Protein AF-T0ZIU3-F1 (afdb_monomer)

Foldseek 3Di:
DVVVVVVVVVVVVLLVVLVVLLVVVCVVVVHDLPPDALVSLLVSLVVCVVVVAAPVSSVSNLVSSQVVCVVVVHDRSCPDPCNVVSVVVSVVSNVVVVRHDDDDDDDDDPVNLVVLLVVADLPLVSLVVNLLSLVCNQFVADPVQSVVFDPVQWDADDDQQKIKGFRCDDPVCNPVPDTDITIHDNVSVVSVVSSCVVVVDDD

Structure (mmCIF, N/CA/C/O backbone):
data_AF-T0ZIU3-F1
#
_entry.id   AF-T0ZIU3-F1
#
loop_
_atom_site.group_PDB
_atom_site.id
_atom_site.type_symbol
_atom_site.label_atom_id
_atom_site.label_alt_id
_atom_site.label_comp_id
_atom_site.label_asym_id
_atom_site.label_entity_id
_atom_site.label_seq_id
_atom_site.pdbx_PDB_ins_code
_atom_site.Cartn_x
_atom_site.Cartn_y
_atom_site.Cartn_z
_atom_site.occupancy
_atom_site.B_iso_or_equiv
_atom_site.auth_seq_id
_atom_site.auth_comp_id
_atom_site.auth_asym_id
_atom_site.auth_atom_id
_atom_site.pdbx_PDB_model_num
ATOM 1 N N . ALA A 1 1 ? -9.969 9.092 -17.533 1.00 38.88 1 ALA A N 1
ATOM 2 C CA . ALA A 1 1 ? -11.173 8.464 -16.933 1.00 38.88 1 ALA A CA 1
ATOM 3 C C . ALA A 1 1 ? -10.914 7.082 -16.296 1.00 38.88 1 ALA A C 1
ATOM 5 O O . ALA A 1 1 ? -11.200 6.920 -15.117 1.00 38.88 1 ALA A O 1
ATOM 6 N N . ARG A 1 2 ? -10.332 6.095 -17.006 1.00 29.78 2 ARG A N 1
ATOM 7 C CA . ARG A 1 2 ? -10.207 4.693 -16.527 1.00 29.78 2 ARG A CA 1
ATOM 8 C C . ARG A 1 2 ? -9.258 4.444 -15.332 1.00 29.78 2 ARG A C 1
ATOM 10 O O . ARG A 1 2 ? -9.481 3.504 -14.582 1.00 29.78 2 ARG A O 1
ATOM 17 N N . LEU A 1 3 ? -8.235 5.277 -15.104 1.00 39.22 3 LEU A N 1
ATOM 18 C CA . LEU A 1 3 ? -7.251 5.072 -14.018 1.00 39.22 3 LEU A CA 1
ATOM 19 C C . LEU A 1 3 ? -7.619 5.756 -12.689 1.00 39.22 3 LEU A C 1
ATOM 21 O O . LEU A 1 3 ? -7.415 5.150 -11.642 1.00 39.22 3 LEU A O 1
ATOM 25 N N . ARG A 1 4 ? -8.287 6.925 -12.706 1.00 31.81 4 ARG A N 1
ATOM 26 C CA . ARG A 1 4 ? -8.954 7.464 -11.498 1.00 31.81 4 ARG A CA 1
ATOM 27 C C . ARG A 1 4 ? -9.952 6.443 -10.944 1.00 31.81 4 ARG A C 1
ATOM 29 O O . ARG A 1 4 ? -9.957 6.197 -9.746 1.00 31.81 4 ARG A O 1
ATOM 36 N N . ALA A 1 5 ? -10.699 5.763 -11.817 1.00 35.22 5 ALA A N 1
ATOM 37 C CA . ALA A 1 5 ? -11.581 4.661 -11.433 1.00 35.22 5 ALA A CA 1
ATOM 38 C C . ALA A 1 5 ? -10.835 3.459 -10.817 1.00 35.22 5 ALA A C 1
ATOM 40 O O . ALA A 1 5 ? -11.403 2.766 -9.979 1.00 35.22 5 ALA A O 1
ATOM 41 N N . ARG A 1 6 ? -9.562 3.230 -11.174 1.00 36.91 6 ARG A N 1
ATOM 42 C CA . ARG A 1 6 ? -8.736 2.118 -10.675 1.00 36.91 6 ARG A CA 1
ATOM 43 C C . ARG A 1 6 ? -8.135 2.421 -9.298 1.00 36.91 6 ARG A C 1
ATOM 45 O O . ARG A 1 6 ? -8.246 1.583 -8.414 1.00 36.91 6 ARG A O 1
ATOM 52 N N . THR A 1 7 ? -7.619 3.633 -9.066 1.00 40.38 7 THR A N 1
ATOM 53 C CA . THR A 1 7 ? -7.183 4.095 -7.729 1.00 40.38 7 THR A CA 1
ATOM 54 C C . THR A 1 7 ? -8.372 4.197 -6.771 1.00 40.38 7 THR A C 1
ATOM 56 O O . THR A 1 7 ? -8.325 3.645 -5.673 1.00 40.38 7 THR A O 1
ATOM 59 N N . ILE A 1 8 ? -9.492 4.785 -7.218 1.00 45.69 8 ILE A N 1
ATOM 60 C CA . ILE A 1 8 ? -10.774 4.752 -6.492 1.00 45.69 8 ILE A CA 1
ATOM 61 C C . ILE A 1 8 ? -11.214 3.297 -6.260 1.00 45.69 8 ILE A C 1
ATOM 63 O O . ILE A 1 8 ? -11.706 2.971 -5.185 1.00 45.69 8 ILE A O 1
ATOM 67 N N . GLY A 1 9 ? -10.991 2.402 -7.224 1.00 49.22 9 GLY A N 1
ATOM 68 C CA . GLY A 1 9 ? -11.281 0.972 -7.131 1.00 49.22 9 GLY A CA 1
ATOM 69 C C . GLY A 1 9 ? -10.473 0.246 -6.054 1.00 49.22 9 GLY A C 1
ATOM 70 O O . GLY A 1 9 ? -11.064 -0.501 -5.279 1.00 49.22 9 GLY A O 1
ATOM 71 N N . PHE A 1 10 ? -9.165 0.501 -5.940 1.00 55.41 10 PHE A N 1
ATOM 72 C CA . PHE A 1 10 ? -8.313 -0.054 -4.878 1.00 55.41 10 PHE A CA 1
ATOM 73 C C . PHE A 1 10 ? -8.677 0.501 -3.501 1.00 55.41 10 PHE A C 1
ATOM 75 O O . PHE A 1 10 ? -8.779 -0.269 -2.546 1.00 55.41 10 PHE A O 1
ATOM 82 N N . HIS A 1 11 ? -8.945 1.807 -3.397 1.00 65.06 11 HIS A N 1
ATOM 83 C CA . HIS A 1 11 ? -9.461 2.403 -2.164 1.00 65.06 11 HIS A CA 1
ATOM 84 C C . HIS A 1 11 ? -10.805 1.776 -1.769 1.00 65.06 11 HIS A C 1
ATOM 86 O O . HIS A 1 11 ? -10.963 1.356 -0.629 1.00 65.06 11 HIS A O 1
ATOM 92 N N . ARG A 1 12 ? -11.734 1.601 -2.716 1.00 71.44 12 ARG A N 1
ATOM 93 C CA . ARG A 1 12 ? -13.037 0.952 -2.485 1.00 71.44 12 ARG A CA 1
ATOM 94 C C . ARG A 1 12 ? -12.927 -0.536 -2.162 1.00 71.44 12 ARG A C 1
ATOM 96 O O . ARG A 1 12 ? -13.697 -1.029 -1.351 1.00 71.44 12 ARG A O 1
ATOM 103 N N . ALA A 1 13 ? -12.030 -1.280 -2.804 1.00 76.25 13 ALA A N 1
ATOM 104 C CA . ALA A 1 13 ? -11.818 -2.699 -2.517 1.00 76.25 13 ALA A CA 1
ATOM 105 C C . ALA A 1 13 ? -11.219 -2.891 -1.120 1.00 76.25 13 ALA A C 1
ATOM 107 O O . ALA A 1 13 ? -11.688 -3.738 -0.365 1.00 76.25 13 ALA A O 1
ATOM 108 N N . ARG A 1 14 ? -10.244 -2.053 -0.751 1.00 82.00 14 ARG A N 1
ATOM 109 C CA . ARG A 1 14 ? -9.639 -2.049 0.582 1.00 82.00 14 ARG A CA 1
ATOM 110 C C . ARG A 1 14 ? -10.661 -1.683 1.658 1.00 82.00 14 ARG A C 1
ATOM 112 O O . ARG A 1 14 ? -10.837 -2.468 2.579 1.00 82.00 14 ARG A O 1
ATOM 119 N N . LEU A 1 15 ? -11.404 -0.588 1.469 1.00 88.62 15 LEU A N 1
ATOM 120 C CA . LEU A 1 15 ? -12.502 -0.181 2.355 1.00 88.62 15 LEU A CA 1
ATOM 121 C C . LEU A 1 15 ? -13.557 -1.282 2.513 1.00 88.62 15 LEU A C 1
ATOM 123 O O . LEU A 1 15 ? -13.975 -1.562 3.627 1.00 88.62 15 LEU A O 1
ATOM 127 N N . ARG A 1 16 ? -13.957 -1.948 1.420 1.00 90.38 16 ARG A N 1
ATOM 128 C CA . ARG A 1 16 ? -14.879 -3.095 1.485 1.00 90.38 16 ARG A CA 1
ATOM 129 C C . ARG A 1 16 ? -14.307 -4.243 2.308 1.00 90.38 16 ARG A C 1
ATOM 131 O O . ARG A 1 16 ? -15.029 -4.812 3.118 1.00 90.38 16 ARG A O 1
ATOM 138 N N . GLY A 1 17 ? -13.031 -4.573 2.115 1.00 93.75 17 GLY A N 1
ATOM 139 C CA . GLY A 1 17 ? -12.354 -5.602 2.901 1.00 93.75 17 GLY A CA 1
ATOM 140 C C . GLY A 1 17 ? -12.324 -5.258 4.388 1.00 93.75 17 GLY A C 1
ATOM 141 O O . GLY A 1 17 ? -12.688 -6.087 5.213 1.00 93.75 17 GLY A O 1
ATOM 142 N N . ASP A 1 18 ? -11.963 -4.022 4.725 1.00 96.19 18 ASP A N 1
ATOM 143 C CA . ASP A 1 18 ? -11.926 -3.535 6.106 1.00 96.19 18 ASP A CA 1
ATOM 144 C C . ASP A 1 18 ? -13.317 -3.516 6.750 1.00 96.19 18 ASP A C 1
ATOM 146 O O . ASP A 1 18 ? -13.482 -3.987 7.873 1.00 96.19 18 ASP A O 1
ATOM 150 N N . TRP A 1 19 ? -14.331 -3.053 6.016 1.00 96.81 19 TRP A N 1
ATOM 151 C CA . TRP A 1 19 ? -15.720 -3.063 6.470 1.00 96.81 19 TRP A CA 1
ATOM 152 C C . TRP A 1 19 ? -16.236 -4.486 6.694 1.00 96.81 19 TRP A C 1
ATOM 154 O O . TRP A 1 19 ? -16.873 -4.757 7.704 1.00 96.81 19 TRP A O 1
ATOM 164 N N . SER A 1 20 ? -15.887 -5.424 5.810 1.00 96.88 20 SER A N 1
ATOM 165 C CA . SER A 1 20 ? -16.269 -6.834 5.962 1.00 96.88 20 SER A CA 1
ATOM 166 C C . SER A 1 20 ? -15.667 -7.458 7.225 1.00 96.88 20 SER A C 1
ATOM 168 O O . SER A 1 20 ? -16.316 -8.273 7.870 1.00 96.88 20 SER A O 1
ATOM 170 N N . GLN A 1 21 ? -14.443 -7.072 7.607 1.00 97.81 21 GLN A N 1
ATOM 171 C CA . GLN A 1 21 ? -13.834 -7.535 8.862 1.00 97.81 21 GLN A CA 1
ATOM 172 C C . GLN A 1 21 ? -14.582 -7.012 10.091 1.00 97.81 21 GLN A C 1
ATOM 174 O O . GLN A 1 21 ? -14.701 -7.738 11.074 1.0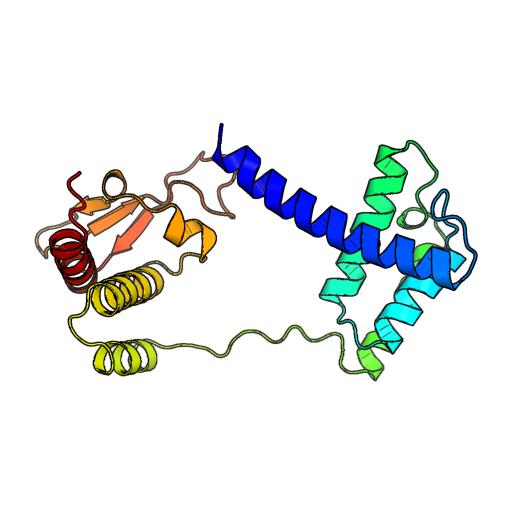0 97.81 21 GLN A O 1
ATOM 179 N N . TYR A 1 22 ? -15.082 -5.778 10.032 1.00 98.00 22 TYR A N 1
ATOM 180 C CA . TYR A 1 22 ? -15.887 -5.204 11.103 1.00 98.00 22 TYR A CA 1
ATOM 181 C C . TYR A 1 22 ? -17.262 -5.871 11.211 1.00 98.00 22 TYR A C 1
ATOM 183 O O . TYR A 1 22 ? -17.637 -6.303 12.295 1.00 98.00 22 TYR A O 1
ATOM 191 N N . ILE A 1 23 ? -17.964 -6.042 10.085 1.00 97.81 23 ILE A N 1
ATOM 192 C CA . ILE A 1 23 ? -19.263 -6.732 10.030 1.00 97.81 23 ILE A CA 1
ATOM 193 C C . ILE A 1 23 ? -19.158 -8.147 10.600 1.00 97.81 23 ILE A C 1
ATOM 195 O O . ILE A 1 23 ? -19.921 -8.497 11.493 1.00 97.81 23 ILE A O 1
ATOM 199 N N . ALA A 1 24 ? -18.167 -8.924 10.159 1.00 97.75 24 ALA A N 1
ATOM 200 C CA . ALA A 1 24 ? -17.968 -10.285 10.649 1.00 97.75 24 ALA A CA 1
ATOM 201 C C . ALA A 1 24 ? -17.682 -10.335 12.161 1.00 97.75 24 ALA A C 1
ATOM 203 O O . ALA A 1 24 ? -18.087 -11.274 12.844 1.00 97.75 24 ALA A O 1
ATOM 204 N N . TRP A 1 25 ? -16.981 -9.332 12.703 1.00 98.25 25 TRP A N 1
ATOM 205 C CA . TRP A 1 25 ? -16.783 -9.227 14.147 1.00 98.25 25 TRP A CA 1
ATOM 206 C C . TRP A 1 25 ? -18.096 -8.895 14.869 1.00 98.25 25 TRP A C 1
ATOM 208 O O . TRP A 1 25 ? -18.418 -9.566 15.843 1.00 98.25 25 TRP A O 1
ATO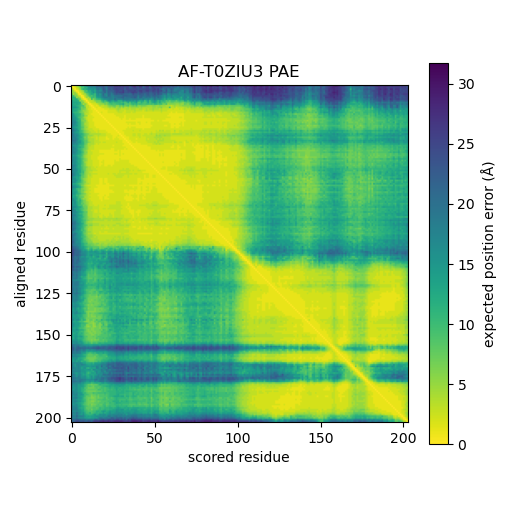M 218 N N . CYS A 1 26 ? -18.879 -7.940 14.355 1.00 97.94 26 CYS A N 1
ATOM 219 C CA . CYS A 1 26 ? -20.188 -7.579 14.900 1.00 97.94 26 CYS A CA 1
ATOM 220 C C . CYS A 1 26 ? -21.167 -8.761 14.916 1.00 97.94 26 CYS A C 1
ATOM 222 O O . CYS A 1 26 ? -21.834 -8.983 15.922 1.00 97.94 26 CYS A O 1
ATOM 224 N N . GLU A 1 27 ? -21.217 -9.550 13.841 1.00 97.19 27 GLU A N 1
ATOM 225 C CA . GLU A 1 27 ? -22.013 -10.782 13.776 1.00 97.19 27 GLU A CA 1
ATOM 226 C C . GLU A 1 27 ? -21.573 -11.785 14.851 1.00 97.19 27 GLU A C 1
ATOM 228 O O . GLU A 1 27 ? -22.408 -12.347 15.556 1.00 97.19 27 GLU A O 1
ATOM 233 N N . GLY A 1 28 ? -20.260 -11.959 15.033 1.00 96.38 28 GLY A N 1
ATOM 234 C CA . GLY A 1 28 ? -19.701 -12.846 16.053 1.00 96.38 28 GLY A CA 1
ATOM 235 C C . GLY A 1 28 ? -19.962 -12.398 17.497 1.00 96.38 28 GLY A C 1
ATOM 236 O O . GLY A 1 28 ? -20.013 -13.243 18.388 1.00 96.38 28 GLY A O 1
ATOM 237 N N . THR A 1 29 ? -20.141 -11.097 17.742 1.00 96.38 29 THR A N 1
ATOM 238 C CA . THR A 1 29 ? -20.431 -10.532 19.073 1.00 96.38 29 THR A CA 1
ATOM 239 C C . THR A 1 29 ? -21.903 -10.168 19.275 1.00 96.38 29 THR A C 1
ATOM 241 O O . THR A 1 29 ? -22.249 -9.592 20.306 1.00 96.38 29 THR A O 1
ATOM 244 N N . GLY A 1 30 ? -22.777 -10.457 18.302 1.0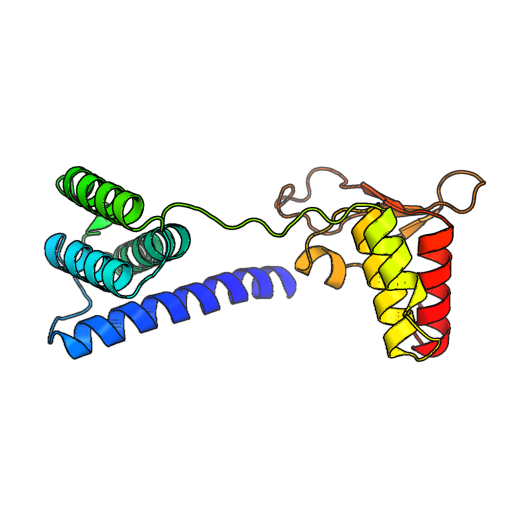0 94.94 30 GLY A N 1
ATOM 245 C CA . GLY A 1 30 ? -24.198 -10.096 18.347 1.00 94.94 30 GLY A CA 1
ATOM 246 C C . GLY A 1 30 ? -24.459 -8.584 18.393 1.00 94.94 30 GLY A C 1
ATOM 247 O O . GLY A 1 30 ? -25.474 -8.147 18.929 1.00 94.94 30 GLY A O 1
ATOM 248 N N . SER A 1 31 ? -23.533 -7.769 17.887 1.00 94.69 31 SER A N 1
ATOM 249 C CA . SER A 1 31 ? -23.617 -6.304 17.908 1.00 94.69 31 SER A CA 1
ATOM 250 C C . SER A 1 31 ? -24.141 -5.761 16.576 1.00 94.69 31 SER A C 1
ATOM 252 O O . SER A 1 31 ? -23.793 -6.273 15.515 1.00 94.69 31 SER A O 1
ATOM 254 N N . SER A 1 32 ? -24.940 -4.688 16.599 1.00 95.94 32 SER A N 1
ATOM 255 C CA . SER A 1 32 ? -25.301 -3.987 15.357 1.00 95.94 32 SER A CA 1
ATOM 256 C C . SE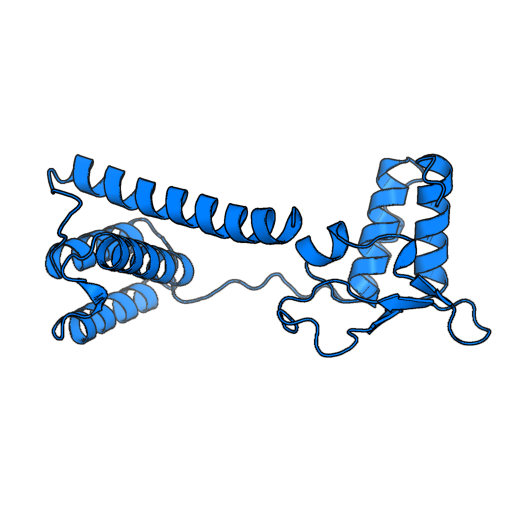R A 1 32 ? -24.089 -3.215 14.825 1.00 95.94 32 SER A C 1
ATOM 258 O O . SER A 1 32 ? -23.449 -2.501 15.598 1.00 95.94 32 SER A O 1
ATOM 260 N N . PRO A 1 33 ? -23.762 -3.289 13.525 1.00 94.94 33 PRO A N 1
ATOM 261 C CA . PRO A 1 33 ? -22.627 -2.557 12.970 1.00 94.94 33 PRO A CA 1
ATOM 262 C C . PRO A 1 33 ? -22.864 -1.046 12.850 1.00 94.94 33 PRO A C 1
ATOM 264 O O . PRO A 1 33 ? -21.897 -0.295 12.736 1.00 94.94 33 PRO A O 1
ATOM 267 N N . LEU A 1 34 ? -24.121 -0.585 12.845 1.00 95.12 34 LEU A N 1
ATOM 268 C CA . LEU A 1 34 ? -24.468 0.837 12.786 1.00 95.12 34 LEU A CA 1
ATOM 269 C C . LEU A 1 34 ? -25.697 1.164 13.661 1.00 95.12 34 LEU A C 1
ATOM 271 O O . LEU A 1 34 ? -26.666 0.399 13.641 1.00 95.12 34 LEU A O 1
ATOM 275 N N . PRO A 1 35 ? -25.702 2.322 14.354 1.00 95.56 35 PRO A N 1
ATOM 276 C CA . PRO A 1 35 ? -24.520 3.105 14.722 1.00 95.56 35 PRO A CA 1
ATOM 277 C C . PRO A 1 35 ? -23.677 2.345 15.759 1.00 95.56 35 PRO A C 1
ATOM 279 O O . PRO A 1 35 ? -24.210 1.732 16.680 1.00 95.56 35 PRO A O 1
ATOM 282 N N . ALA A 1 36 ? -22.358 2.403 15.623 1.00 96.81 36 ALA A N 1
ATOM 283 C CA . ALA A 1 36 ? -21.431 1.831 16.585 1.00 96.81 36 ALA A CA 1
ATOM 284 C C . ALA A 1 36 ? -21.187 2.796 17.750 1.00 96.81 36 ALA A C 1
ATOM 286 O O . ALA A 1 36 ? -21.035 4.004 17.552 1.00 96.81 36 ALA A O 1
ATOM 287 N N . THR A 1 37 ? -21.080 2.262 18.965 1.00 96.88 37 THR A N 1
ATOM 288 C CA . THR A 1 37 ? -20.633 3.039 20.127 1.00 96.88 37 THR A CA 1
ATOM 289 C C . THR A 1 37 ? -19.107 3.168 20.156 1.00 96.88 37 THR A C 1
ATOM 291 O O . THR A 1 37 ? -18.380 2.444 19.467 1.00 96.88 37 THR A O 1
ATOM 294 N N . VAL A 1 38 ? -18.603 4.086 20.986 1.00 97.19 38 VAL A N 1
ATOM 295 C CA . VAL A 1 38 ? -17.160 4.230 21.248 1.00 97.19 38 VAL A CA 1
ATOM 296 C C . VAL A 1 38 ? -16.592 2.937 21.832 1.00 97.19 38 VAL A C 1
ATOM 298 O O . VAL A 1 38 ? -15.528 2.486 21.417 1.00 97.19 38 VAL A O 1
ATOM 301 N N . GLU A 1 39 ? -17.333 2.318 22.748 1.00 97.44 39 GLU A N 1
ATOM 302 C CA . GLU A 1 39 ? -16.972 1.074 23.425 1.00 97.44 39 GLU A CA 1
ATOM 303 C C . GLU A 1 39 ? -16.928 -0.105 22.442 1.00 97.44 39 GLU A C 1
ATOM 305 O O . GLU A 1 39 ? -16.013 -0.924 22.488 1.00 97.44 39 GLU A O 1
ATOM 310 N N . GLN A 1 40 ? -17.868 -0.167 21.495 1.00 97.88 40 GLN A N 1
ATOM 311 C CA . GLN A 1 40 ? -17.878 -1.194 20.455 1.00 97.88 40 GLN A CA 1
ATOM 312 C C . GLN A 1 40 ? -16.696 -1.039 19.491 1.00 97.88 40 GLN A C 1
ATOM 314 O O . GLN A 1 40 ? -16.072 -2.029 19.109 1.00 97.88 40 GLN A O 1
ATOM 319 N N . LEU A 1 41 ? -16.375 0.196 19.093 1.00 97.94 41 LEU A N 1
ATOM 320 C CA . LEU A 1 41 ? -15.207 0.467 18.258 1.00 97.94 41 LEU A CA 1
ATOM 321 C C . LEU A 1 41 ? -13.906 0.086 18.980 1.00 97.94 41 LEU A C 1
ATOM 323 O O . LEU A 1 41 ? -13.033 -0.530 18.371 1.00 97.94 41 LEU A O 1
ATOM 327 N N . GLU A 1 42 ? -13.779 0.430 20.261 1.00 98.12 42 GLU A N 1
ATOM 328 C CA . GLU A 1 42 ? -12.635 0.044 21.091 1.00 98.12 42 GLU A CA 1
ATOM 329 C C . GLU A 1 42 ? -12.486 -1.480 21.155 1.00 98.12 42 GLU A C 1
ATOM 331 O O . GLU A 1 42 ? -11.432 -1.990 20.780 1.00 98.12 42 GLU A O 1
ATOM 336 N N . ALA A 1 43 ? -13.553 -2.200 21.518 1.00 98.00 43 ALA A N 1
ATOM 337 C CA . ALA A 1 43 ? -13.546 -3.659 21.630 1.00 98.00 43 ALA A CA 1
ATOM 338 C C . ALA A 1 43 ? -13.201 -4.354 20.301 1.00 98.00 43 ALA A C 1
ATOM 340 O O . ALA A 1 43 ? -12.483 -5.357 20.278 1.00 98.00 43 ALA A O 1
ATOM 341 N N . PHE A 1 44 ? -13.663 -3.811 19.171 1.00 98.38 44 PHE A N 1
ATOM 342 C CA . PHE A 1 44 ? -13.290 -4.311 17.850 1.00 98.38 44 PHE A CA 1
ATOM 343 C C . PHE A 1 44 ? -11.791 -4.154 17.572 1.00 98.38 44 PHE A C 1
ATOM 345 O O . PHE A 1 44 ? -11.138 -5.094 17.105 1.00 98.38 44 PHE A O 1
ATOM 352 N N . LEU A 1 45 ? -11.229 -2.969 17.836 1.00 98.06 45 LEU A N 1
ATOM 353 C CA . LEU A 1 45 ? -9.809 -2.723 17.595 1.00 98.06 45 LEU A CA 1
ATOM 354 C C . LEU A 1 45 ? -8.929 -3.519 18.562 1.00 98.06 45 LEU A C 1
ATOM 356 O O . LEU A 1 45 ? -7.927 -4.073 18.118 1.00 98.06 45 LEU A O 1
ATOM 360 N N . GLU A 1 46 ? -9.323 -3.641 19.827 1.00 97.38 46 GLU A 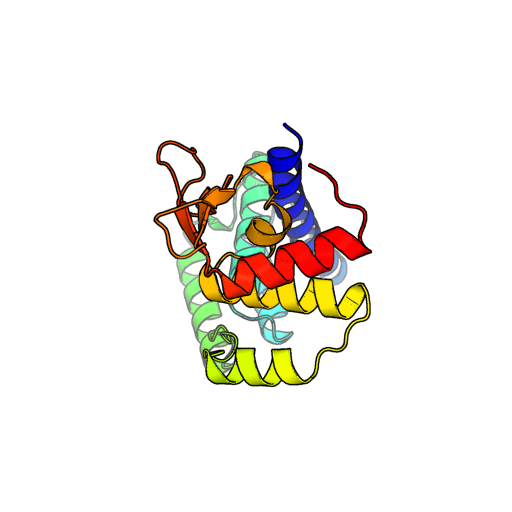N 1
ATOM 361 C CA . GLU A 1 46 ? -8.667 -4.498 20.818 1.00 97.38 46 GLU A CA 1
ATOM 362 C C . GLU A 1 46 ? -8.665 -5.963 20.360 1.00 97.38 46 GLU A C 1
ATOM 364 O O . GLU A 1 46 ? -7.609 -6.592 20.278 1.00 97.38 46 GLU A O 1
ATOM 369 N N . ASN A 1 47 ? -9.810 -6.495 19.914 1.00 97.25 47 ASN A N 1
ATOM 370 C CA . ASN A 1 47 ? -9.875 -7.843 19.345 1.00 97.25 47 ASN A CA 1
ATOM 371 C C . ASN A 1 47 ? -8.926 -8.010 18.147 1.00 97.25 47 ASN A C 1
ATOM 373 O O . ASN A 1 47 ? -8.224 -9.018 18.031 1.00 97.25 47 ASN A O 1
ATOM 377 N N . ALA A 1 48 ? -8.864 -7.019 17.256 1.00 96.88 48 ALA A N 1
ATOM 378 C CA . ALA A 1 48 ? -7.947 -7.046 16.125 1.00 96.88 48 ALA A CA 1
ATOM 379 C C . ALA A 1 48 ? -6.471 -7.035 16.573 1.00 96.88 48 ALA A C 1
ATOM 381 O O . ALA A 1 48 ? -5.659 -7.753 15.981 1.00 96.88 48 ALA A O 1
ATOM 382 N N . ILE A 1 49 ? -6.124 -6.276 17.616 1.00 96.00 49 ILE A N 1
ATOM 383 C CA . ILE A 1 49 ? -4.780 -6.246 18.213 1.00 96.00 49 ILE A CA 1
ATOM 384 C C . ILE A 1 49 ? -4.427 -7.612 18.809 1.00 96.00 49 ILE A C 1
ATOM 386 O O . ILE A 1 49 ? -3.367 -8.152 18.489 1.00 96.00 49 ILE A O 1
ATOM 390 N N . ILE A 1 50 ? -5.332 -8.213 19.589 1.00 94.38 50 ILE A N 1
ATOM 391 C CA . ILE A 1 50 ? -5.169 -9.556 20.174 1.00 94.38 50 ILE A CA 1
ATOM 392 C C . ILE A 1 50 ? -4.941 -10.605 19.077 1.00 94.38 50 ILE A C 1
ATOM 394 O O . ILE A 1 50 ? -4.090 -11.481 19.211 1.00 94.38 50 ILE A O 1
ATOM 398 N N . ARG A 1 51 ? -5.629 -10.475 17.936 1.00 94.00 51 ARG A N 1
ATOM 399 C CA . ARG A 1 51 ? -5.437 -11.324 16.745 1.00 94.00 51 ARG A CA 1
ATOM 400 C C . ARG A 1 51 ? -4.161 -11.007 15.948 1.00 94.00 51 ARG A C 1
ATOM 402 O O . ARG A 1 51 ? -3.991 -11.511 14.837 1.00 94.00 51 ARG A O 1
ATOM 409 N N . GLY A 1 52 ? -3.277 -10.159 16.469 1.00 93.06 52 GLY A N 1
ATOM 410 C CA . GLY A 1 52 ? -1.972 -9.845 15.888 1.00 93.06 52 GLY A CA 1
ATOM 411 C C . GLY A 1 52 ? -2.006 -8.827 14.746 1.00 93.06 52 GLY A C 1
ATOM 412 O O . GLY A 1 52 ? -1.057 -8.747 13.959 1.00 93.06 52 GLY A O 1
ATOM 413 N N . ARG A 1 53 ? -3.084 -8.044 14.592 1.00 94.31 53 ARG A N 1
ATOM 414 C CA . ARG A 1 53 ? -3.120 -6.983 13.576 1.00 94.31 53 ARG A CA 1
ATOM 415 C C . ARG A 1 53 ? -2.217 -5.822 13.992 1.00 94.31 53 ARG A C 1
ATOM 417 O O . ARG A 1 53 ? -2.326 -5.273 15.080 1.00 94.31 53 ARG A O 1
ATOM 424 N N . LYS A 1 54 ? -1.342 -5.412 13.072 1.00 92.38 54 LYS A N 1
ATOM 425 C CA . LYS A 1 54 ? -0.415 -4.289 13.276 1.00 92.38 54 LYS A CA 1
ATOM 426 C C . LYS A 1 54 ? -1.115 -2.936 13.239 1.00 92.38 54 LYS A C 1
ATOM 428 O O . LYS A 1 54 ? -2.132 -2.785 12.555 1.00 92.38 54 LYS A O 1
ATOM 433 N N . ARG A 1 55 ? -0.482 -1.918 13.833 1.00 92.62 55 ARG A N 1
ATOM 434 C CA . ARG A 1 55 ? -0.979 -0.530 13.904 1.00 92.62 55 ARG A CA 1
ATOM 435 C C . ARG A 1 55 ? -1.505 0.016 12.575 1.00 92.62 55 ARG A C 1
ATOM 437 O O . ARG A 1 55 ? -2.555 0.646 12.541 1.00 92.62 55 ARG A O 1
ATOM 444 N N . ALA A 1 56 ? -0.823 -0.258 11.462 1.00 90.88 56 ALA A N 1
ATOM 445 C CA . ALA A 1 56 ? -1.262 0.188 10.137 1.00 90.88 56 ALA A CA 1
ATOM 446 C C . ALA A 1 56 ? -2.633 -0.386 9.720 1.00 90.88 56 ALA A C 1
ATOM 448 O O . ALA A 1 56 ? -3.396 0.281 9.023 1.00 90.88 56 ALA A O 1
ATOM 449 N N . THR A 1 57 ? -2.950 -1.613 10.141 1.00 93.94 57 THR A N 1
ATOM 450 C CA . THR A 1 57 ? -4.264 -2.234 9.917 1.00 93.94 57 THR A CA 1
ATOM 451 C C . THR A 1 57 ? -5.297 -1.666 10.886 1.00 93.94 57 THR A C 1
ATOM 453 O O . THR A 1 57 ? -6.391 -1.324 10.456 1.00 93.94 57 THR A O 1
ATOM 456 N N . ILE A 1 58 ? -4.930 -1.468 12.155 1.00 96.25 58 ILE A N 1
ATOM 457 C CA . ILE A 1 58 ? -5.808 -0.865 13.170 1.00 96.25 58 ILE A CA 1
ATOM 458 C C . ILE A 1 58 ? -6.252 0.547 12.765 1.00 96.25 58 ILE A C 1
ATOM 460 O O . ILE A 1 58 ? -7.446 0.827 12.717 1.00 96.25 58 ILE A O 1
ATOM 464 N N . ASN A 1 59 ? -5.317 1.411 12.357 1.00 94.75 59 ASN A N 1
ATOM 465 C CA . ASN A 1 59 ? -5.624 2.754 11.842 1.00 94.75 59 ASN A CA 1
ATOM 466 C C . ASN A 1 59 ? -6.577 2.717 10.643 1.00 94.75 59 ASN A C 1
ATOM 468 O O . ASN A 1 59 ? -7.384 3.620 10.437 1.00 94.75 59 ASN A O 1
ATOM 472 N N . ARG A 1 60 ? -6.463 1.679 9.817 1.00 94.81 60 ARG A N 1
ATOM 473 C CA . ARG A 1 60 ? -7.286 1.524 8.627 1.00 94.81 60 ARG A CA 1
ATOM 474 C C . ARG A 1 60 ? -8.707 1.079 8.961 1.00 94.81 60 ARG A C 1
ATOM 476 O O . ARG A 1 60 ? -9.651 1.600 8.371 1.00 94.81 60 ARG A O 1
ATOM 483 N N . TYR A 1 61 ? -8.855 0.148 9.896 1.00 97.31 61 TYR A N 1
ATOM 484 C CA . TYR A 1 61 ? -10.152 -0.225 10.450 1.00 97.31 61 TYR A CA 1
ATOM 485 C C . TYR A 1 61 ? -10.837 0.987 11.077 1.00 97.31 61 TYR A C 1
ATOM 487 O O . TYR A 1 61 ? -11.964 1.299 10.704 1.00 97.31 61 TYR A O 1
ATOM 495 N N . LEU A 1 62 ? -10.109 1.733 11.913 1.00 97.06 62 LEU A N 1
ATOM 496 C CA . LEU A 1 62 ? -10.571 2.982 12.512 1.00 97.06 62 LEU A CA 1
ATOM 497 C C . LEU A 1 62 ? -11.087 3.975 11.457 1.00 97.06 62 LEU A C 1
ATOM 499 O O . LEU A 1 62 ? -12.214 4.456 11.551 1.00 97.06 62 LEU A O 1
ATOM 503 N N . TYR A 1 63 ? -10.284 4.236 10.420 1.00 96.12 63 TYR A N 1
ATOM 504 C CA . TYR A 1 63 ? -10.672 5.111 9.313 1.00 96.12 63 TYR A CA 1
ATOM 505 C C . TYR A 1 63 ? -11.931 4.618 8.593 1.00 96.12 63 TYR A C 1
ATOM 507 O O . TYR A 1 63 ? -12.827 5.408 8.317 1.00 96.12 63 TYR A O 1
ATOM 515 N N . THR A 1 64 ? -12.006 3.319 8.296 1.00 96.88 64 THR A N 1
ATOM 516 C CA . THR A 1 64 ? -13.130 2.732 7.553 1.00 96.88 64 THR A CA 1
ATOM 517 C C . THR A 1 64 ? -14.428 2.843 8.340 1.00 96.88 64 THR A C 1
ATOM 519 O O . THR A 1 64 ? -15.423 3.305 7.788 1.00 96.88 64 THR A O 1
ATOM 522 N N . VAL A 1 65 ? -14.418 2.472 9.625 1.00 96.81 65 VAL A N 1
ATOM 523 C CA . VAL A 1 65 ? -15.608 2.569 10.481 1.00 96.81 65 VAL A CA 1
ATOM 524 C C . VAL A 1 65 ? -16.067 4.023 10.576 1.00 96.81 65 VAL A C 1
ATOM 526 O O . VAL A 1 65 ? -17.245 4.296 10.354 1.00 96.81 65 VAL A O 1
ATOM 529 N N . GLY A 1 66 ? -15.151 4.970 10.807 1.00 96.62 66 GLY A N 1
ATOM 530 C CA . GLY A 1 66 ? -15.496 6.392 10.852 1.00 96.62 66 GLY A CA 1
ATOM 531 C C . GLY A 1 66 ? -16.053 6.926 9.527 1.00 96.62 66 GLY A C 1
ATOM 532 O O . GLY A 1 66 ? -17.059 7.631 9.523 1.00 96.62 66 GLY A O 1
ATOM 533 N N . LEU A 1 67 ? -15.447 6.549 8.398 1.00 95.94 67 LEU A N 1
ATOM 534 C CA . LEU A 1 67 ? -15.899 6.960 7.067 1.00 95.94 67 LEU A CA 1
ATOM 535 C C . LEU A 1 67 ? -17.314 6.455 6.758 1.00 95.94 67 LEU A C 1
ATOM 537 O O . LEU A 1 67 ? -18.103 7.195 6.179 1.00 95.94 67 LEU A O 1
ATOM 541 N N . VAL A 1 68 ? -17.639 5.212 7.125 1.00 96.06 68 VAL A N 1
ATOM 542 C CA . VAL A 1 68 ? -18.978 4.645 6.900 1.00 96.06 68 VAL A CA 1
ATOM 543 C C . VAL A 1 68 ? -20.030 5.366 7.744 1.00 96.06 68 VAL A C 1
ATOM 545 O O . VAL A 1 68 ? -21.102 5.659 7.223 1.00 96.06 68 VAL A O 1
ATOM 548 N N . HIS A 1 69 ? -19.720 5.719 8.996 1.00 97.06 69 HIS A N 1
ATOM 549 C CA . HIS A 1 69 ? -20.629 6.516 9.830 1.00 97.06 69 HIS A CA 1
ATOM 550 C C . HIS A 1 69 ? -20.876 7.903 9.232 1.00 97.06 69 HIS A C 1
ATOM 552 O O . HIS A 1 69 ? -22.030 8.297 9.070 1.00 97.06 69 HIS A O 1
ATOM 558 N N . ASP A 1 70 ? -19.809 8.603 8.831 1.00 95.88 70 ASP A N 1
ATOM 559 C CA . ASP A 1 70 ? -19.920 9.912 8.179 1.00 95.88 70 ASP A CA 1
ATOM 560 C C . ASP A 1 70 ? -20.755 9.823 6.888 1.00 95.88 70 ASP A C 1
ATOM 562 O O . ASP A 1 70 ? -21.641 10.644 6.661 1.00 95.88 70 ASP A O 1
ATOM 566 N N . ALA A 1 71 ? -20.510 8.807 6.053 1.00 94.31 71 ALA A N 1
ATOM 567 C CA . ALA A 1 71 ? -21.236 8.599 4.801 1.00 94.31 71 ALA A CA 1
ATOM 568 C C . ALA A 1 71 ? -22.715 8.230 5.012 1.00 94.31 71 ALA A C 1
ATOM 570 O O . ALA A 1 71 ? -23.544 8.538 4.159 1.00 94.31 71 ALA A O 1
ATOM 571 N N . ALA A 1 72 ? -23.045 7.585 6.134 1.00 94.19 72 ALA A N 1
ATOM 572 C CA . ALA A 1 72 ? -24.414 7.258 6.526 1.00 94.19 72 ALA A CA 1
ATOM 573 C C . ALA A 1 72 ? -25.134 8.416 7.246 1.00 94.19 72 ALA A C 1
ATOM 575 O O . ALA A 1 72 ? -26.307 8.276 7.584 1.00 94.19 72 ALA A O 1
ATOM 576 N N . GLY A 1 73 ? -24.455 9.541 7.507 1.00 95.81 73 GLY A N 1
ATOM 577 C CA . GLY A 1 73 ? -25.013 10.651 8.286 1.00 95.81 73 GLY A CA 1
ATOM 578 C C . GLY A 1 73 ? -25.248 10.306 9.762 1.00 95.81 73 GLY A C 1
ATOM 579 O O . GLY A 1 73 ? -26.095 10.918 10.407 1.00 95.81 73 GLY A O 1
ATOM 580 N N . LEU A 1 74 ? -24.527 9.314 10.293 1.00 96.38 74 LEU A N 1
ATOM 581 C CA . LEU A 1 74 ? -24.660 8.829 11.668 1.00 96.38 74 LEU A CA 1
ATOM 582 C C . LEU A 1 74 ? -23.564 9.407 12.580 1.00 96.38 74 LEU A C 1
ATOM 584 O O . LEU A 1 74 ? -22.497 9.794 12.091 1.00 96.38 74 LEU A O 1
ATOM 588 N N . PRO A 1 75 ? -23.773 9.430 13.913 1.00 95.62 75 PRO A N 1
ATOM 589 C CA . PRO A 1 75 ? -22.733 9.813 14.862 1.00 95.62 75 PRO A CA 1
ATOM 590 C C . PRO A 1 75 ? -21.469 8.971 14.673 1.00 95.62 75 PRO A C 1
ATOM 592 O O . PRO A 1 75 ? -21.519 7.745 14.691 1.00 95.62 75 PRO A O 1
ATOM 595 N N . ASN A 1 76 ? -20.330 9.632 14.487 1.00 97.06 76 ASN A N 1
ATOM 596 C CA . ASN A 1 76 ? -19.065 8.961 14.227 1.00 97.06 76 ASN A CA 1
ATOM 597 C C . ASN A 1 76 ? -18.324 8.677 15.549 1.00 97.06 76 ASN A C 1
ATOM 599 O O . ASN A 1 76 ? -17.841 9.629 16.171 1.00 97.06 76 ASN A O 1
ATOM 603 N N . PRO A 1 77 ? -18.151 7.404 15.959 1.00 96.00 77 PRO A N 1
ATOM 604 C CA . PRO A 1 77 ? -17.507 7.058 17.231 1.00 96.00 77 PRO A CA 1
ATOM 605 C C . PRO A 1 77 ? -16.033 7.484 17.298 1.00 96.00 77 PRO A C 1
ATOM 607 O O . PRO A 1 77 ? -15.493 7.668 18.383 1.00 96.00 77 PRO A O 1
ATOM 610 N N . VAL A 1 78 ? -15.380 7.695 16.148 1.00 95.38 78 VAL A N 1
ATOM 611 C CA . VAL A 1 78 ? -13.987 8.172 16.060 1.00 95.38 78 VAL A CA 1
ATOM 612 C C . VAL A 1 78 ? -13.864 9.655 16.419 1.00 95.38 78 VAL A C 1
ATOM 614 O O . VAL A 1 78 ? -12.797 10.105 16.835 1.00 95.38 78 VAL A O 1
ATOM 617 N N . LYS A 1 79 ? -14.942 10.427 16.234 1.00 95.81 79 LYS A N 1
ATOM 618 C CA . LYS A 1 79 ? -14.996 11.868 16.523 1.00 95.81 79 LYS A CA 1
ATOM 619 C C . LYS A 1 79 ? -15.531 12.170 17.928 1.00 95.81 79 LYS A C 1
ATOM 621 O O . LYS A 1 79 ? -15.561 13.334 18.317 1.00 95.81 79 LYS A O 1
ATOM 626 N N . ASP A 1 80 ? -15.950 11.151 18.679 1.00 96.50 80 ASP A N 1
ATOM 627 C CA . ASP A 1 80 ? -16.395 11.296 20.066 1.00 96.50 80 ASP A CA 1
ATOM 628 C C . ASP A 1 80 ? -15.226 11.744 20.961 1.00 96.50 80 ASP A C 1
ATOM 630 O O . ASP A 1 80 ? -14.090 11.281 20.824 1.00 96.50 80 ASP A O 1
ATOM 634 N N . THR A 1 81 ? -15.495 12.642 21.908 1.00 94.88 81 THR A N 1
ATOM 635 C CA . THR A 1 81 ? -14.477 13.214 22.803 1.00 94.88 81 THR A CA 1
ATOM 636 C C . THR A 1 81 ? -13.797 12.162 23.684 1.00 94.88 81 THR A C 1
ATOM 638 O O . THR A 1 81 ? -12.635 12.329 24.059 1.00 94.88 81 THR A O 1
ATOM 641 N N . ARG A 1 82 ? -14.475 11.043 23.975 1.00 94.75 82 ARG A N 1
ATOM 642 C CA . ARG A 1 82 ? -13.937 9.920 24.759 1.00 94.75 82 ARG A CA 1
ATOM 643 C C . ARG A 1 82 ? -12.905 9.100 23.985 1.00 94.75 82 ARG A C 1
ATOM 645 O O . ARG A 1 82 ? -12.052 8.460 24.608 1.00 94.75 82 ARG A O 1
ATOM 652 N N . TRP A 1 83 ? -12.937 9.136 22.648 1.00 96.00 83 TRP A N 1
ATOM 653 C CA . TRP A 1 83 ? -12.102 8.287 21.794 1.00 96.00 83 TRP A CA 1
ATOM 654 C C . TRP A 1 83 ? -10.603 8.476 22.049 1.00 96.00 83 TRP A C 1
ATOM 656 O O . TRP A 1 83 ? -9.848 7.505 22.082 1.00 96.00 83 TRP A O 1
ATOM 666 N N . GLY A 1 84 ? -10.159 9.710 22.307 1.00 92.69 84 GLY A N 1
ATOM 667 C CA . GLY A 1 84 ? -8.740 10.016 22.508 1.00 92.69 84 GLY A CA 1
ATOM 668 C C . GLY A 1 84 ? -8.087 9.220 23.646 1.00 92.69 84 GLY A C 1
ATOM 669 O O . GLY A 1 84 ? -6.941 8.788 23.515 1.00 92.69 84 GLY A O 1
ATOM 670 N N . ASN A 1 85 ? -8.813 8.977 24.742 1.00 93.31 85 ASN A N 1
ATOM 671 C CA . ASN A 1 85 ? -8.302 8.190 25.867 1.00 93.31 85 ASN A CA 1
ATOM 672 C C . ASN A 1 85 ? -8.266 6.691 25.546 1.00 93.31 85 ASN A C 1
ATOM 674 O O . ASN A 1 85 ? -7.269 6.035 25.850 1.00 93.31 85 ASN A O 1
ATOM 678 N N . LYS A 1 86 ? -9.297 6.166 24.872 1.00 95.50 86 LYS A N 1
ATOM 679 C CA . LYS A 1 86 ? -9.334 4.762 24.432 1.00 95.50 86 LYS A CA 1
ATOM 680 C C . LYS A 1 86 ? -8.221 4.462 23.431 1.00 95.50 86 LYS A C 1
ATOM 682 O O . LYS A 1 86 ? -7.489 3.486 23.566 1.00 95.50 86 LYS A O 1
ATOM 687 N N . TRP A 1 87 ? -7.995 5.377 22.492 1.00 95.94 87 TRP A N 1
ATOM 688 C CA . TRP A 1 87 ? -6.920 5.256 21.517 1.00 95.94 87 TRP A CA 1
ATOM 689 C C . TRP A 1 87 ? -5.531 5.174 22.162 1.00 95.94 87 TRP A C 1
ATOM 691 O O . TRP A 1 87 ? -4.708 4.359 21.747 1.00 95.94 87 TRP A O 1
ATOM 701 N N . LYS A 1 88 ? -5.263 5.968 23.208 1.00 94.56 88 LYS A N 1
ATOM 702 C CA . LYS A 1 88 ? -3.993 5.891 23.953 1.00 94.56 88 LYS A CA 1
ATOM 703 C C . LYS A 1 88 ? -3.775 4.509 24.578 1.00 94.56 88 LYS A C 1
ATOM 705 O O . LYS A 1 88 ? -2.652 4.009 24.528 1.00 94.56 88 LYS A O 1
ATOM 710 N N . ALA A 1 89 ? -4.824 3.889 25.122 1.00 94.56 89 ALA A N 1
ATOM 711 C CA . ALA A 1 89 ? -4.744 2.541 25.684 1.00 94.56 89 ALA A CA 1
ATOM 712 C C . ALA A 1 89 ? -4.403 1.497 24.605 1.00 94.56 89 ALA A C 1
ATOM 714 O O . ALA A 1 89 ? -3.448 0.739 24.776 1.00 94.56 89 ALA A O 1
ATOM 715 N N . LEU A 1 90 ? -5.085 1.541 23.456 1.00 95.06 90 LEU A N 1
ATOM 716 C CA . LEU A 1 90 ? -4.827 0.643 22.320 1.00 95.06 90 LEU A CA 1
ATOM 717 C C . LEU A 1 90 ? -3.408 0.808 21.746 1.00 95.06 90 LEU A C 1
ATOM 719 O O . LEU A 1 90 ? -2.757 -0.167 21.373 1.00 95.06 90 LEU A O 1
ATOM 723 N N . VAL A 1 91 ? -2.892 2.040 21.683 1.00 93.00 91 VAL A N 1
ATOM 724 C CA . VAL A 1 91 ? -1.516 2.308 21.223 1.00 93.00 91 VAL A CA 1
ATOM 725 C C . VAL A 1 91 ? -0.472 1.748 22.191 1.00 93.00 91 VAL A C 1
ATOM 727 O O . VAL A 1 91 ? 0.563 1.253 21.735 1.00 93.00 91 VAL A O 1
ATOM 730 N N . ARG A 1 92 ? -0.731 1.806 23.504 1.00 92.31 92 ARG A N 1
ATOM 731 C CA . ARG A 1 92 ? 0.133 1.180 24.513 1.00 92.31 92 ARG A CA 1
ATOM 732 C C . ARG A 1 92 ? 0.157 -0.338 24.336 1.00 92.31 92 ARG A C 1
ATOM 734 O O . ARG A 1 92 ? 1.242 -0.899 24.226 1.00 92.31 92 ARG A O 1
ATOM 741 N N . GLU A 1 93 ? -1.007 -0.969 24.192 1.00 91.56 93 GLU A N 1
ATOM 742 C CA . GLU A 1 93 ? -1.108 -2.418 23.974 1.00 91.56 93 GLU A CA 1
ATOM 743 C C . GLU A 1 93 ? -0.397 -2.864 22.680 1.00 91.56 93 GLU A C 1
ATOM 745 O O . GLU A 1 93 ? 0.360 -3.834 22.664 1.00 91.56 93 GLU A O 1
ATOM 750 N N . LEU A 1 94 ? -0.562 -2.115 21.584 1.00 91.31 94 LEU A N 1
ATOM 751 C CA . LEU A 1 94 ? 0.187 -2.345 20.343 1.00 91.31 94 LEU A CA 1
ATOM 752 C C . LEU A 1 94 ? 1.708 -2.268 20.548 1.00 91.31 94 LEU A C 1
ATOM 754 O O . LEU A 1 94 ? 2.454 -2.981 19.873 1.00 91.31 94 LEU A O 1
ATOM 758 N N . GLY A 1 95 ? 2.169 -1.388 21.440 1.00 88.00 95 GLY A N 1
ATOM 759 C CA . GLY A 1 95 ? 3.577 -1.253 21.809 1.00 88.00 95 GLY A CA 1
ATOM 760 C C . GLY A 1 95 ? 4.092 -2.465 22.574 1.00 88.00 95 GLY A C 1
ATOM 761 O O . GLY A 1 95 ? 5.095 -3.048 22.170 1.00 88.00 95 GLY A O 1
ATOM 762 N N . GLU A 1 96 ? 3.364 -2.888 23.607 1.00 90.25 96 GLU A N 1
ATOM 763 C CA . GLU A 1 96 ? 3.677 -4.076 24.417 1.00 90.25 96 GLU A CA 1
ATOM 764 C C . GLU A 1 96 ? 3.751 -5.353 23.566 1.00 90.25 96 GLU A C 1
ATOM 766 O O . GLU A 1 96 ? 4.556 -6.242 23.831 1.00 90.25 96 GLU A O 1
ATOM 771 N N . ARG A 1 97 ? 2.964 -5.424 22.486 1.00 88.38 97 ARG A N 1
ATOM 772 C CA . ARG A 1 97 ? 2.945 -6.553 21.542 1.00 88.38 97 ARG A CA 1
ATOM 773 C C . ARG A 1 97 ? 3.925 -6.421 20.366 1.00 88.38 97 ARG A C 1
ATOM 775 O O . ARG A 1 97 ? 3.831 -7.199 19.416 1.00 88.38 97 ARG A O 1
ATOM 782 N N . CYS A 1 98 ? 4.811 -5.420 20.359 1.00 82.19 98 CYS A N 1
ATOM 783 C CA . CYS A 1 98 ? 5.723 -5.119 19.240 1.00 82.19 98 CYS A CA 1
ATOM 784 C C . CYS A 1 98 ? 5.005 -4.994 17.872 1.00 82.19 98 CYS A C 1
ATOM 786 O O . CYS A 1 98 ? 5.548 -5.311 16.810 1.00 82.19 98 CYS A O 1
ATOM 788 N N . ALA A 1 99 ? 3.748 -4.542 17.881 1.00 82.25 99 ALA A N 1
ATOM 789 C CA . ALA A 1 99 ? 2.871 -4.451 16.713 1.00 82.25 99 ALA A CA 1
ATOM 790 C C . ALA A 1 99 ? 2.786 -3.025 16.131 1.00 82.25 99 ALA A C 1
ATOM 792 O O . ALA A 1 99 ? 2.069 -2.789 15.147 1.00 82.25 99 ALA A O 1
ATOM 793 N N . ASN A 1 100 ? 3.536 -2.083 16.713 1.00 77.81 100 ASN A N 1
ATOM 794 C CA . ASN A 1 100 ? 3.696 -0.717 16.213 1.00 77.81 100 ASN A CA 1
ATOM 795 C C . ASN A 1 100 ? 4.588 -0.637 14.966 1.00 77.81 100 ASN A C 1
ATOM 797 O O . ASN A 1 100 ? 4.364 0.234 14.123 1.00 77.81 100 ASN A O 1
ATOM 801 N N . ASP A 1 101 ? 5.526 -1.570 14.804 1.00 73.31 101 ASP A N 1
ATOM 802 C CA . ASP A 1 101 ? 6.554 -1.453 13.775 1.00 73.31 101 ASP A CA 1
ATOM 803 C C . ASP A 1 101 ? 6.045 -1.869 12.393 1.00 73.31 101 ASP A C 1
ATOM 805 O O . ASP A 1 101 ? 5.626 -3.016 12.141 1.00 73.31 101 ASP A O 1
ATOM 809 N N . SER A 1 102 ? 6.143 -0.933 11.447 1.00 69.38 102 SER A N 1
ATOM 810 C CA . SER A 1 102 ? 6.088 -1.252 10.027 1.00 69.38 102 SER A CA 1
ATOM 811 C C . SER A 1 102 ? 7.414 -1.889 9.622 1.00 69.38 102 SER A C 1
ATOM 813 O O . SER A 1 102 ? 8.446 -1.225 9.637 1.00 69.38 102 SER A O 1
ATOM 815 N N . ARG A 1 103 ? 7.390 -3.166 9.224 1.00 67.00 103 ARG A N 1
ATOM 816 C CA . ARG A 1 103 ? 8.543 -3.763 8.544 1.00 67.00 103 ARG A CA 1
ATOM 817 C C . ARG A 1 103 ? 8.642 -3.104 7.175 1.00 67.00 103 ARG A C 1
ATOM 819 O O . ARG A 1 103 ? 7.747 -3.288 6.351 1.00 67.00 103 ARG A O 1
ATOM 826 N N . GLN A 1 104 ? 9.679 -2.307 6.967 1.00 68.75 104 GLN A N 1
ATOM 827 C CA . GLN A 1 104 ? 10.063 -1.901 5.624 1.00 68.75 104 GLN A CA 1
ATOM 828 C C . GLN A 1 104 ? 10.718 -3.101 4.936 1.00 68.75 104 GLN A C 1
ATOM 830 O O . GLN A 1 104 ? 11.315 -3.952 5.601 1.00 68.75 104 GLN A O 1
ATOM 835 N N . ALA A 1 105 ? 10.546 -3.212 3.618 1.00 72.19 105 ALA A N 1
ATOM 836 C CA . ALA A 1 105 ? 11.346 -4.158 2.854 1.00 72.19 105 ALA A CA 1
ATOM 837 C C . ALA A 1 105 ? 12.828 -3.810 3.059 1.00 72.19 105 ALA A C 1
ATOM 839 O O . ALA A 1 105 ? 13.162 -2.631 3.189 1.00 72.19 105 ALA A O 1
ATOM 840 N N . GLY A 1 106 ? 13.687 -4.829 3.124 1.00 72.81 106 GLY A N 1
ATOM 841 C CA . GLY A 1 106 ? 15.129 -4.608 3.174 1.00 72.81 106 GLY A CA 1
ATOM 842 C C . GLY A 1 106 ? 15.589 -3.783 1.974 1.00 72.81 106 GLY A C 1
ATOM 843 O O . GLY A 1 106 ? 14.960 -3.811 0.913 1.00 72.81 106 GLY A O 1
ATOM 844 N N . GLU A 1 107 ? 16.671 -3.035 2.155 1.00 77.12 107 GLU A N 1
ATOM 845 C CA . GLU A 1 107 ? 17.257 -2.254 1.076 1.00 77.12 107 GLU A CA 1
ATOM 846 C C . GLU A 1 107 ? 17.752 -3.188 -0.037 1.00 77.12 107 GLU A C 1
ATOM 848 O O . GLU A 1 107 ? 18.463 -4.159 0.223 1.00 77.12 107 GLU A O 1
ATOM 853 N N . LEU A 1 108 ? 17.360 -2.893 -1.275 1.00 79.81 108 LEU A N 1
ATOM 854 C CA . LEU A 1 108 ? 17.972 -3.463 -2.469 1.00 79.81 108 LEU A CA 1
ATOM 855 C C . LEU A 1 108 ? 18.901 -2.403 -3.042 1.00 79.81 108 LEU A C 1
ATOM 857 O O . LEU A 1 108 ? 18.430 -1.363 -3.504 1.00 79.81 108 LEU A O 1
ATOM 861 N N . VAL A 1 109 ? 20.206 -2.663 -3.019 1.00 86.31 109 VAL A N 1
ATOM 862 C CA . VAL A 1 109 ? 21.189 -1.758 -3.628 1.00 86.31 109 VAL A CA 1
ATOM 863 C C . VAL A 1 109 ? 21.575 -2.251 -5.022 1.00 86.31 109 VAL A C 1
ATOM 865 O O . VAL A 1 109 ? 21.297 -3.393 -5.393 1.00 86.31 109 VAL A O 1
ATOM 868 N N . GLY A 1 110 ? 22.262 -1.418 -5.809 1.00 86.00 110 GLY A N 1
ATOM 869 C CA . GLY A 1 110 ? 22.589 -1.728 -7.210 1.00 86.00 110 GLY A CA 1
ATOM 870 C C . GLY A 1 110 ? 23.252 -3.098 -7.425 1.00 86.00 110 GLY A C 1
ATOM 871 O O . GLY A 1 110 ? 22.927 -3.791 -8.385 1.00 86.00 110 GLY A O 1
ATOM 872 N N . ARG A 1 111 ? 24.108 -3.555 -6.497 1.00 89.88 111 ARG A N 1
ATOM 873 C CA . ARG A 1 111 ? 24.742 -4.889 -6.572 1.00 89.88 111 ARG A CA 1
ATOM 874 C C . ARG A 1 111 ? 23.736 -6.043 -6.487 1.00 89.88 111 ARG A C 1
ATOM 876 O O . ARG A 1 111 ? 23.939 -7.082 -7.109 1.00 89.88 111 ARG A O 1
ATOM 883 N N . ASP A 1 112 ? 22.659 -5.870 -5.722 1.00 91.75 112 ASP A N 1
ATOM 884 C CA . ASP A 1 112 ? 21.620 -6.884 -5.557 1.00 91.75 112 ASP A CA 1
ATOM 885 C C . ASP A 1 112 ? 20.793 -6.993 -6.832 1.00 91.75 112 ASP A C 1
ATOM 887 O O . ASP A 1 112 ? 20.547 -8.100 -7.307 1.00 91.75 112 ASP A O 1
ATOM 891 N N . ILE A 1 113 ? 20.470 -5.848 -7.441 1.00 92.25 113 ILE A N 1
ATOM 892 C CA . ILE A 1 113 ? 19.808 -5.789 -8.745 1.00 92.25 113 ILE A CA 1
ATOM 893 C C . ILE A 1 113 ? 20.660 -6.477 -9.811 1.00 92.25 113 ILE A C 1
ATOM 895 O O . ILE A 1 113 ? 20.152 -7.341 -10.519 1.00 92.25 113 ILE A O 1
ATOM 899 N N . GLN A 1 114 ? 21.961 -6.177 -9.887 1.00 92.94 114 GLN A N 1
ATOM 900 C CA . GLN A 1 114 ? 22.848 -6.835 -10.854 1.00 92.94 114 GLN A CA 1
ATOM 901 C C . GLN A 1 114 ? 22.897 -8.351 -10.655 1.00 92.94 114 GLN A C 1
ATOM 903 O O . GLN A 1 114 ? 22.794 -9.106 -11.617 1.00 92.94 114 GLN A O 1
ATOM 908 N N . ARG A 1 115 ? 22.975 -8.817 -9.405 1.00 94.50 115 ARG A N 1
ATOM 909 C CA . ARG A 1 115 ? 22.953 -10.249 -9.094 1.00 94.50 115 ARG A CA 1
ATOM 910 C C . ARG A 1 115 ? 21.652 -10.928 -9.524 1.00 94.50 115 ARG A C 1
ATOM 912 O O . ARG A 1 115 ? 21.722 -12.042 -10.023 1.00 94.50 115 ARG A O 1
ATOM 919 N N . ILE A 1 116 ? 20.499 -10.274 -9.370 1.00 94.62 116 ILE A N 1
ATOM 920 C CA . ILE A 1 116 ? 19.212 -10.795 -9.862 1.00 94.62 116 ILE A CA 1
ATOM 921 C C . ILE A 1 116 ? 19.193 -10.815 -11.394 1.00 94.62 116 ILE A C 1
ATOM 923 O O . ILE A 1 116 ? 18.800 -11.809 -11.992 1.00 94.62 116 ILE A O 1
ATOM 927 N N . LEU A 1 117 ? 19.653 -9.743 -12.044 1.00 96.06 117 LEU A N 1
ATOM 928 C CA . LEU A 1 117 ? 19.700 -9.669 -13.506 1.00 96.06 117 LEU A CA 1
ATOM 929 C C . LEU A 1 117 ? 20.563 -10.787 -14.111 1.00 96.06 117 LEU A C 1
ATOM 931 O O . LEU A 1 117 ? 20.212 -11.311 -15.163 1.00 96.06 117 LEU A O 1
ATOM 935 N N . LEU A 1 118 ? 21.643 -11.192 -13.436 1.00 96.00 118 LEU A N 1
ATOM 936 C CA . LEU A 1 118 ? 22.508 -12.295 -13.868 1.00 96.00 118 LEU A CA 1
ATOM 937 C C . LEU A 1 118 ? 21.845 -13.680 -13.804 1.00 96.00 118 LEU A C 1
ATOM 939 O O . LEU A 1 118 ? 22.350 -14.606 -14.432 1.00 96.00 118 LEU A O 1
ATOM 943 N N . THR A 1 119 ? 20.738 -13.851 -13.072 1.00 97.12 119 THR A N 1
ATOM 944 C CA . THR A 1 119 ? 20.010 -15.132 -13.035 1.00 97.12 119 THR A CA 1
ATOM 945 C C . THR A 1 119 ? 18.915 -15.231 -14.096 1.00 97.12 119 THR A C 1
ATOM 947 O O . THR A 1 119 ? 18.280 -16.278 -14.210 1.00 97.12 119 THR A O 1
ATOM 950 N N . LEU A 1 120 ? 18.638 -14.150 -14.829 1.00 96.75 120 LEU A N 1
ATOM 951 C CA . LEU A 1 120 ? 17.576 -14.101 -15.831 1.00 96.75 120 LEU A CA 1
ATOM 952 C C . LEU A 1 120 ? 18.092 -14.579 -17.194 1.00 96.75 120 LEU A C 1
ATOM 954 O O . LEU A 1 120 ? 19.178 -14.205 -17.632 1.00 96.75 120 LEU A O 1
ATOM 958 N N . GLY A 1 121 ? 17.297 -15.420 -17.859 1.00 94.94 121 GLY A N 1
ATOM 959 C CA . GLY A 1 121 ? 17.577 -15.914 -19.204 1.00 94.94 121 GLY A CA 1
ATOM 960 C C . GLY A 1 121 ? 17.030 -15.009 -20.313 1.00 94.94 121 GLY A C 1
ATOM 961 O O . GLY A 1 121 ? 16.757 -13.827 -20.122 1.00 94.94 121 GLY A O 1
ATOM 962 N N . ASN A 1 122 ? 16.827 -15.599 -21.494 1.00 94.81 122 ASN A N 1
ATOM 963 C CA . ASN A 1 122 ? 16.329 -14.904 -22.690 1.00 94.81 122 ASN A CA 1
ATOM 964 C C . ASN A 1 122 ? 14.868 -15.241 -23.030 1.00 94.81 122 ASN A C 1
ATOM 966 O O . ASN A 1 122 ? 14.408 -14.963 -24.138 1.00 94.81 122 ASN A O 1
ATOM 970 N N . SER A 1 123 ? 14.125 -15.876 -22.117 1.00 95.75 123 SER A N 1
ATOM 971 C CA . SER A 1 123 ? 12.698 -16.108 -22.349 1.00 95.75 123 SER A CA 1
ATOM 972 C C . SER A 1 123 ? 11.935 -14.778 -22.362 1.00 95.75 123 SER A C 1
ATOM 974 O O . SER A 1 123 ? 12.360 -13.796 -21.754 1.00 95.75 123 SER A O 1
ATOM 976 N N . ALA A 1 124 ? 10.763 -14.735 -23.003 1.00 94.19 124 ALA A N 1
ATOM 977 C CA . ALA A 1 124 ? 9.924 -13.530 -23.014 1.00 94.19 124 ALA A CA 1
ATOM 978 C C . ALA A 1 124 ? 9.609 -13.008 -21.595 1.00 94.19 124 ALA A C 1
ATOM 980 O O . ALA A 1 124 ? 9.501 -11.799 -21.382 1.00 94.19 124 ALA A O 1
ATOM 981 N N . ARG A 1 125 ? 9.481 -13.923 -20.622 1.00 95.56 125 ARG A N 1
ATOM 982 C CA . ARG A 1 125 ? 9.272 -13.597 -19.206 1.00 95.56 125 ARG A CA 1
ATOM 983 C C . ARG A 1 125 ? 10.521 -12.975 -18.589 1.00 95.56 125 ARG A C 1
ATOM 985 O O . ARG A 1 125 ? 10.413 -11.926 -17.969 1.00 95.56 125 ARG A O 1
ATOM 992 N N . ASP A 1 126 ? 11.681 -13.584 -18.798 1.00 97.12 126 ASP A N 1
ATOM 993 C CA . ASP A 1 126 ? 12.936 -13.117 -18.203 1.00 97.12 126 ASP A CA 1
ATOM 994 C C . ASP A 1 126 ? 13.346 -11.749 -18.757 1.00 97.12 126 ASP A C 1
ATOM 996 O O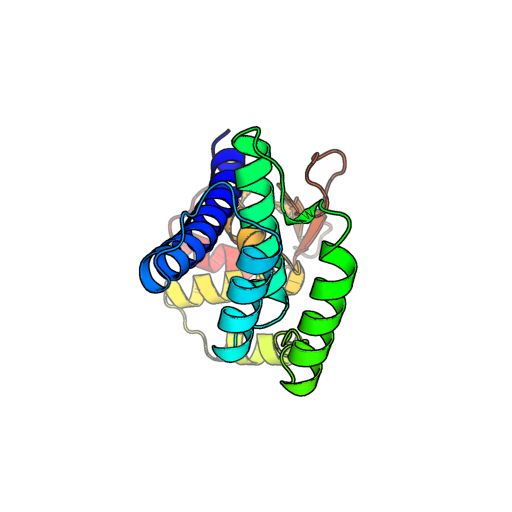 . ASP A 1 126 ? 13.739 -10.868 -17.999 1.00 97.12 126 ASP A O 1
ATOM 1000 N N . LEU A 1 127 ? 13.160 -11.525 -20.062 1.00 97.19 127 LEU A N 1
ATOM 1001 C CA . LEU A 1 127 ? 13.406 -10.227 -20.695 1.00 97.19 127 LEU A CA 1
ATOM 1002 C C . LEU A 1 127 ? 12.477 -9.138 -20.143 1.00 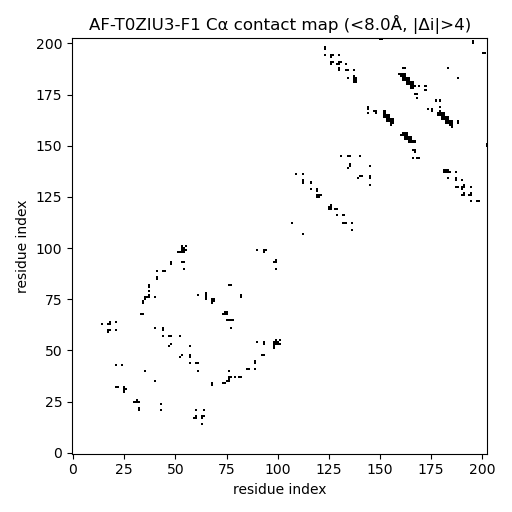97.19 127 LEU A C 1
ATOM 1004 O O . LEU A 1 127 ? 12.920 -8.015 -19.896 1.00 97.19 127 LEU A O 1
ATOM 1008 N N . ARG A 1 128 ? 11.199 -9.469 -19.914 1.00 95.75 128 ARG A N 1
ATOM 1009 C CA . ARG A 1 128 ? 10.242 -8.558 -19.271 1.00 95.75 128 ARG A CA 1
ATOM 1010 C C . ARG A 1 128 ? 10.694 -8.209 -17.857 1.00 95.75 128 ARG A C 1
ATOM 1012 O O . ARG A 1 128 ? 10.706 -7.035 -17.495 1.00 95.75 128 ARG A O 1
ATOM 1019 N N . ASP A 1 129 ? 11.044 -9.217 -17.067 1.00 96.75 129 ASP A N 1
ATOM 1020 C CA . ASP A 1 129 ? 11.405 -9.039 -15.663 1.00 96.75 129 ASP A CA 1
ATOM 1021 C C . ASP A 1 129 ? 12.727 -8.259 -15.543 1.00 96.75 129 ASP A C 1
ATOM 1023 O O . ASP A 1 129 ? 12.826 -7.353 -14.716 1.00 96.75 129 ASP A O 1
ATOM 1027 N N . ALA A 1 130 ? 13.689 -8.493 -16.444 1.00 97.19 130 ALA A N 1
ATOM 1028 C CA . ALA A 1 130 ? 14.918 -7.711 -16.549 1.00 97.19 130 ALA A CA 1
ATOM 1029 C C . ALA A 1 130 ? 14.640 -6.240 -16.895 1.00 97.19 130 ALA A C 1
ATOM 1031 O O . ALA A 1 130 ? 15.173 -5.341 -16.245 1.00 97.19 130 ALA A O 1
ATOM 1032 N N . ALA A 1 131 ? 13.779 -5.976 -17.884 1.00 96.06 131 ALA A N 1
ATOM 1033 C CA . ALA A 1 131 ? 13.380 -4.618 -18.247 1.00 96.06 131 ALA A CA 1
ATOM 1034 C C . ALA A 1 131 ? 12.668 -3.901 -17.086 1.00 96.06 131 ALA A C 1
ATOM 1036 O O . ALA A 1 131 ? 12.975 -2.746 -16.792 1.00 96.06 131 ALA A O 1
ATOM 1037 N N . MET A 1 132 ? 11.754 -4.590 -16.395 1.00 95.31 132 MET A N 1
ATOM 1038 C CA . MET A 1 132 ? 11.027 -4.045 -15.247 1.00 95.31 132 MET A CA 1
ATOM 1039 C C . MET A 1 132 ? 11.939 -3.749 -14.054 1.00 95.31 132 MET A C 1
ATOM 1041 O O . MET A 1 132 ? 11.814 -2.679 -13.462 1.00 95.31 132 MET A O 1
ATOM 1045 N N . LEU A 1 133 ? 12.848 -4.663 -13.700 1.00 95.56 133 LEU A N 1
ATOM 1046 C CA . LEU A 1 133 ? 13.776 -4.477 -12.580 1.00 95.56 133 LEU A CA 1
ATOM 1047 C C . LEU A 1 133 ? 14.747 -3.326 -12.839 1.00 95.56 133 LEU A C 1
ATOM 1049 O O . LEU A 1 133 ? 14.932 -2.483 -11.963 1.00 95.56 133 LEU A O 1
ATOM 1053 N N . SER A 1 134 ? 15.323 -3.253 -14.042 1.00 95.94 134 SER A N 1
ATOM 1054 C CA . SER A 1 134 ? 16.207 -2.148 -14.423 1.00 95.94 134 SER A CA 1
ATOM 1055 C C . SER A 1 134 ? 15.470 -0.807 -14.411 1.00 95.94 134 SER A C 1
ATOM 1057 O O . SER A 1 134 ? 15.949 0.149 -13.809 1.00 95.94 134 SER A O 1
ATOM 1059 N N . LEU A 1 135 ? 14.254 -0.747 -14.967 1.00 95.94 135 LEU A N 1
ATOM 1060 C CA . LEU A 1 135 ? 13.461 0.482 -14.960 1.00 95.94 135 LEU A CA 1
ATOM 1061 C C . LEU A 1 135 ? 13.068 0.912 -13.542 1.00 95.94 135 LEU A C 1
ATOM 1063 O O . LEU A 1 135 ? 13.137 2.096 -13.218 1.00 95.94 135 LEU A O 1
ATOM 1067 N N . ALA A 1 136 ? 12.677 -0.029 -12.681 1.00 94.75 136 ALA A N 1
ATOM 1068 C CA . ALA A 1 136 ? 12.385 0.262 -11.281 1.00 94.75 136 ALA A CA 1
ATOM 1069 C C . ALA A 1 136 ? 13.626 0.778 -10.535 1.00 94.75 136 ALA A C 1
ATOM 1071 O O . ALA A 1 136 ? 13.506 1.709 -9.742 1.00 94.75 136 ALA A O 1
ATOM 1072 N N . SER A 1 137 ? 14.804 0.214 -10.819 1.00 93.62 137 SER A N 1
ATOM 1073 C CA . SER A 1 137 ? 16.076 0.634 -10.224 1.00 93.62 137 SER A CA 1
ATOM 1074 C C . SER A 1 137 ? 16.460 2.062 -10.618 1.00 93.62 137 SER A C 1
ATOM 1076 O O . SER A 1 137 ? 16.842 2.839 -9.749 1.00 93.62 137 SER A O 1
ATOM 1078 N N . ASP A 1 138 ? 16.327 2.427 -11.896 1.00 94.31 138 ASP A N 1
ATOM 1079 C CA . ASP A 1 138 ? 16.677 3.771 -12.380 1.00 94.31 138 ASP A CA 1
ATOM 1080 C C . ASP A 1 138 ? 15.720 4.848 -11.850 1.00 94.31 138 ASP A C 1
ATOM 1082 O O . ASP A 1 138 ? 16.112 5.975 -11.554 1.00 94.31 138 ASP A O 1
ATOM 1086 N N . THR A 1 139 ? 14.433 4.506 -11.747 1.00 92.94 139 THR A N 1
ATOM 1087 C CA . THR A 1 139 ? 13.364 5.502 -11.581 1.00 92.94 139 THR A CA 1
ATOM 1088 C C . THR A 1 139 ? 12.774 5.561 -10.174 1.00 92.94 139 THR A C 1
ATOM 1090 O O . THR A 1 139 ? 12.082 6.530 -9.845 1.00 92.94 139 THR A O 1
ATOM 1093 N N . LEU A 1 140 ? 13.012 4.527 -9.356 1.00 91.31 140 LEU A N 1
ATOM 1094 C CA . LEU A 1 140 ? 12.429 4.327 -8.022 1.00 91.31 140 LEU A CA 1
ATOM 1095 C C . LEU A 1 140 ? 10.896 4.447 -8.002 1.00 91.31 140 LEU A C 1
ATOM 1097 O O . LEU A 1 140 ? 10.289 4.843 -7.001 1.00 91.31 140 LEU A O 1
ATOM 1101 N N . LEU A 1 141 ? 10.257 4.117 -9.126 1.00 89.56 141 LEU A N 1
ATOM 1102 C CA . LEU A 1 141 ? 8.807 4.142 -9.253 1.00 89.56 141 LEU A CA 1
ATOM 1103 C C . LEU A 1 141 ? 8.156 3.052 -8.408 1.00 89.56 141 LEU A C 1
ATOM 1105 O O . LEU A 1 141 ? 8.650 1.931 -8.276 1.00 89.56 141 LEU A O 1
ATOM 1109 N N . ARG A 1 142 ? 6.975 3.367 -7.873 1.00 86.75 142 ARG A N 1
ATOM 1110 C CA . ARG A 1 142 ? 6.115 2.365 -7.236 1.00 86.75 142 ARG A CA 1
ATOM 1111 C C . ARG A 1 142 ? 5.582 1.404 -8.293 1.00 86.75 142 ARG A C 1
ATOM 1113 O O . ARG A 1 142 ? 5.374 1.791 -9.437 1.00 86.75 142 ARG A O 1
ATOM 1120 N N . GLU A 1 143 ? 5.239 0.186 -7.886 1.00 88.44 143 GLU A N 1
ATOM 1121 C CA . GLU A 1 143 ? 4.669 -0.843 -8.773 1.00 88.44 143 GLU A CA 1
ATOM 1122 C C . GLU A 1 143 ? 3.497 -0.318 -9.623 1.00 88.44 143 GLU A C 1
ATOM 1124 O O . GLU A 1 143 ? 3.509 -0.464 -10.842 1.00 88.44 143 GLU A O 1
ATOM 1129 N N . SER A 1 144 ? 2.546 0.408 -9.021 1.00 85.19 144 SER A N 1
ATOM 1130 C CA . SER A 1 144 ? 1.412 0.982 -9.759 1.00 85.19 144 SER A CA 1
ATOM 1131 C C . SER A 1 144 ? 1.798 2.079 -10.762 1.00 85.19 144 SER A C 1
ATOM 1133 O O . SER A 1 144 ? 1.044 2.343 -11.695 1.00 85.19 144 SER A O 1
ATOM 1135 N N . GLU A 1 145 ? 2.924 2.758 -10.541 1.00 89.00 145 GLU A N 1
ATOM 1136 C CA . GLU A 1 145 ? 3.467 3.778 -11.446 1.00 89.00 145 GLU A CA 1
ATOM 1137 C C . GLU A 1 145 ? 4.231 3.090 -12.592 1.00 89.00 145 GLU A C 1
ATOM 1139 O O . GLU A 1 145 ? 4.023 3.435 -13.753 1.00 89.00 145 GLU A O 1
ATOM 1144 N N . LEU A 1 146 ? 5.011 2.045 -12.286 1.00 91.12 146 LEU A N 1
ATOM 1145 C CA . LEU A 1 146 ? 5.762 1.240 -13.253 1.00 91.12 146 LEU A CA 1
ATOM 1146 C C . LEU A 1 146 ? 4.844 0.570 -14.289 1.00 91.12 146 LEU A C 1
ATOM 1148 O O . LEU A 1 146 ? 5.079 0.683 -15.487 1.00 91.12 146 LEU A O 1
ATOM 1152 N N . VAL A 1 147 ? 3.747 -0.059 -13.852 1.00 89.88 147 VAL A N 1
ATOM 1153 C CA . VAL A 1 147 ? 2.775 -0.700 -14.766 1.00 89.88 147 VAL A CA 1
ATOM 1154 C C . VAL A 1 147 ? 1.963 0.299 -15.599 1.00 89.88 147 VAL A C 1
ATOM 1156 O O . VAL A 1 147 ? 1.258 -0.098 -16.527 1.00 89.88 147 VAL A O 1
ATOM 1159 N N . ALA A 1 148 ? 2.008 1.588 -15.252 1.00 88.88 148 ALA A N 1
ATOM 1160 C CA . ALA A 1 148 ? 1.364 2.657 -16.010 1.00 88.88 148 ALA A CA 1
ATOM 1161 C C . ALA A 1 148 ? 2.303 3.297 -17.047 1.00 88.88 148 ALA A C 1
ATOM 1163 O O . ALA A 1 148 ? 1.842 4.111 -17.854 1.00 88.88 148 ALA A O 1
ATOM 1164 N N . VAL A 1 149 ? 3.596 2.949 -17.038 1.00 90.75 149 VAL A N 1
ATOM 1165 C CA . VAL A 1 149 ? 4.570 3.424 -18.022 1.00 90.75 149 VAL A CA 1
ATOM 1166 C C . VAL A 1 149 ? 4.201 2.916 -19.414 1.00 90.75 149 VAL A C 1
ATOM 1168 O O . VAL A 1 149 ? 3.762 1.784 -19.604 1.00 90.75 149 VAL A O 1
ATOM 1171 N N . ARG A 1 150 ? 4.382 3.787 -20.404 1.00 90.81 150 ARG A N 1
ATOM 1172 C CA . ARG A 1 150 ? 4.163 3.521 -21.820 1.00 90.81 150 ARG A CA 1
ATOM 1173 C C . ARG A 1 150 ? 5.377 3.991 -22.597 1.00 90.81 150 ARG A C 1
ATOM 1175 O O . ARG A 1 150 ? 6.089 4.883 -22.144 1.00 90.81 150 ARG A O 1
ATOM 1182 N N . ILE A 1 151 ? 5.573 3.432 -23.785 1.00 90.31 151 ILE A N 1
ATOM 1183 C CA . ILE A 1 151 ? 6.697 3.791 -24.658 1.00 90.31 151 ILE A CA 1
ATOM 1184 C C . ILE A 1 151 ? 6.676 5.285 -25.009 1.00 90.31 151 ILE A C 1
ATOM 1186 O O . ILE A 1 151 ? 7.715 5.933 -25.009 1.00 90.31 151 ILE A O 1
ATOM 1190 N N . GLU A 1 152 ? 5.484 5.860 -25.187 1.00 91.06 152 GLU A N 1
ATOM 1191 C CA . GLU A 1 152 ? 5.270 7.294 -25.441 1.00 91.06 152 GLU A CA 1
ATOM 1192 C C . GLU A 1 152 ? 5.731 8.227 -24.305 1.00 91.06 152 GLU A C 1
ATOM 1194 O O . GLU A 1 152 ? 5.784 9.441 -24.485 1.00 91.06 152 GLU A O 1
ATOM 1199 N N . HIS A 1 153 ? 6.053 7.690 -23.127 1.00 92.56 153 HIS A N 1
ATOM 1200 C CA . HIS A 1 153 ? 6.546 8.482 -22.003 1.00 92.56 153 HIS A CA 1
ATOM 1201 C C . HIS A 1 153 ? 8.065 8.691 -22.020 1.00 92.56 153 HIS A C 1
ATOM 1203 O O . HIS A 1 153 ? 8.558 9.499 -21.233 1.00 92.56 153 HIS A O 1
ATOM 1209 N N . PHE A 1 154 ? 8.801 7.974 -22.870 1.00 93.50 154 PHE A N 1
ATOM 1210 C CA . PHE A 1 154 ? 10.253 8.080 -22.959 1.00 93.50 154 PHE A CA 1
ATOM 1211 C C . PHE A 1 154 ? 10.657 9.112 -24.015 1.00 93.50 154 PHE A C 1
ATOM 1213 O O . PHE A 1 154 ? 10.198 9.061 -25.155 1.00 93.50 154 PHE A O 1
ATOM 1220 N N . ALA A 1 155 ? 11.570 10.006 -23.650 1.00 94.38 155 ALA A N 1
ATOM 1221 C CA . ALA A 1 155 ? 12.219 10.943 -24.559 1.00 94.38 155 ALA A CA 1
ATOM 1222 C C . ALA A 1 155 ? 13.742 10.755 -24.475 1.00 94.38 155 ALA A C 1
ATOM 1224 O O . ALA A 1 155 ? 14.263 10.690 -23.362 1.00 94.38 155 ALA A O 1
ATOM 1225 N N . PRO A 1 156 ? 14.471 10.642 -25.598 1.00 93.31 156 PRO A N 1
ATOM 1226 C CA . PRO A 1 156 ? 15.929 10.555 -25.559 1.00 93.31 156 PRO A CA 1
ATOM 1227 C C . PRO A 1 156 ? 16.523 11.829 -24.946 1.00 93.31 156 PRO A C 1
ATOM 1229 O O . PRO A 1 156 ? 16.008 12.927 -25.167 1.00 93.31 156 PRO A O 1
ATOM 1232 N N . VAL A 1 157 ? 17.610 11.682 -24.189 1.00 90.62 157 VAL A N 1
ATOM 1233 C CA . VAL A 1 157 ? 18.366 12.802 -23.616 1.00 90.62 157 VAL A CA 1
ATOM 1234 C C . VAL A 1 157 ? 19.851 12.665 -23.933 1.00 90.62 157 VAL A C 1
ATOM 1236 O O . VAL A 1 157 ? 20.417 11.578 -23.851 1.00 90.62 157 VAL A O 1
ATOM 1239 N N . GLY A 1 158 ? 20.486 13.787 -24.280 1.00 83.75 158 GLY A N 1
ATOM 1240 C CA . GLY A 1 158 ? 21.913 13.825 -24.604 1.00 83.75 158 GLY A CA 1
ATOM 1241 C C . GLY A 1 158 ? 22.292 12.964 -25.815 1.00 83.75 158 GLY A C 1
ATOM 1242 O O . GLY A 1 158 ? 21.451 12.646 -26.657 1.00 83.75 158 GLY A O 1
ATOM 1243 N N . GLN A 1 159 ? 23.577 12.613 -25.911 1.00 74.69 159 GLN A N 1
ATOM 1244 C CA . GLN A 1 159 ? 24.120 11.772 -26.989 1.00 74.69 159 GLN A CA 1
ATOM 1245 C C . GLN A 1 159 ? 24.449 10.338 -26.540 1.00 74.69 159 GLN A C 1
ATOM 1247 O O . GLN A 1 159 ? 24.636 9.467 -27.384 1.00 74.69 159 GLN A O 1
ATOM 1252 N N . ASP A 1 160 ? 24.420 10.055 -25.234 1.00 82.44 160 ASP A N 1
ATOM 1253 C CA . ASP A 1 160 ? 24.887 8.783 -24.654 1.00 82.44 160 ASP A CA 1
ATOM 1254 C C . ASP A 1 160 ? 23.838 7.653 -24.704 1.00 82.44 160 ASP A C 1
ATOM 1256 O O . ASP A 1 160 ? 24.010 6.585 -24.119 1.00 82.44 160 ASP A O 1
ATOM 1260 N N . GLY A 1 161 ? 22.712 7.878 -25.387 1.00 84.69 161 GLY A N 1
ATOM 1261 C CA . GLY A 1 161 ? 21.624 6.902 -25.502 1.00 84.69 161 GLY A CA 1
ATOM 1262 C C . GLY A 1 161 ? 20.742 6.777 -24.255 1.00 84.69 161 GLY A C 1
ATOM 1263 O O . GLY A 1 161 ? 19.919 5.860 -24.196 1.00 84.69 161 GLY A O 1
ATOM 1264 N N . ALA A 1 162 ? 20.889 7.686 -23.289 1.00 91.62 162 ALA A N 1
ATOM 1265 C CA . ALA A 1 162 ? 20.030 7.795 -22.116 1.00 91.62 162 ALA A CA 1
ATOM 1266 C C . ALA A 1 162 ? 18.646 8.368 -22.464 1.00 91.62 162 ALA A C 1
ATOM 1268 O O . ALA A 1 162 ? 18.438 8.995 -23.508 1.00 91.62 162 ALA A O 1
ATOM 1269 N N . TYR A 1 163 ? 17.680 8.142 -21.575 1.00 96.00 163 TYR A N 1
ATOM 1270 C CA . TYR A 1 163 ? 16.298 8.583 -21.740 1.00 96.00 163 TYR A CA 1
ATOM 1271 C C . TYR A 1 163 ? 15.797 9.317 -20.496 1.00 96.00 163 TYR A C 1
ATOM 1273 O O . TYR A 1 163 ? 16.191 9.035 -19.369 1.00 96.00 163 TYR A O 1
ATOM 1281 N N . SER A 1 164 ? 14.883 10.255 -20.707 1.00 94.81 164 SER A N 1
ATOM 1282 C CA . SER A 1 164 ? 14.015 10.806 -19.677 1.00 94.81 164 SER A CA 1
ATOM 1283 C C . SER A 1 164 ? 12.659 10.120 -19.769 1.00 94.81 164 SER A C 1
ATOM 1285 O O . SER A 1 164 ? 12.034 10.093 -20.831 1.00 94.81 164 SER A O 1
ATOM 1287 N N . LEU A 1 165 ? 12.200 9.555 -18.659 1.00 94.75 165 LEU A N 1
ATOM 1288 C CA . LEU A 1 165 ? 10.854 9.027 -18.504 1.00 94.75 165 LEU A CA 1
ATOM 1289 C C . LEU A 1 165 ? 9.967 10.090 -17.864 1.00 94.75 165 LEU A C 1
ATOM 1291 O O . LEU A 1 165 ? 10.166 10.451 -16.705 1.00 94.75 165 LEU A O 1
ATOM 1295 N N . ARG A 1 166 ? 8.926 10.517 -18.578 1.00 92.19 166 ARG A N 1
ATOM 1296 C CA . ARG A 1 166 ? 7.838 11.300 -17.991 1.00 92.19 166 ARG A CA 1
ATOM 1297 C C . ARG A 1 166 ? 6.909 10.384 -17.201 1.00 92.19 166 ARG A C 1
ATOM 1299 O O . ARG A 1 166 ? 6.226 9.538 -17.771 1.00 92.19 166 ARG A O 1
ATOM 1306 N N . VAL A 1 167 ? 6.832 10.569 -15.893 1.00 88.00 167 VAL A N 1
ATOM 1307 C CA . VAL A 1 167 ? 5.930 9.822 -15.020 1.00 88.00 167 VAL A CA 1
ATOM 1308 C C . VAL A 1 167 ? 4.520 10.401 -15.194 1.00 88.00 167 VAL A C 1
ATOM 1310 O O . VAL A 1 167 ? 4.263 11.531 -14.782 1.00 88.00 167 VAL A O 1
ATOM 1313 N N . PRO A 1 168 ? 3.578 9.667 -15.817 1.00 67.62 168 PRO A N 1
ATOM 1314 C CA . PRO A 1 168 ? 2.258 10.207 -16.162 1.00 67.62 168 PRO A CA 1
ATOM 1315 C C . PRO A 1 168 ? 1.399 10.496 -14.925 1.00 67.62 168 PRO A C 1
ATOM 1317 O O . PRO A 1 168 ? 0.469 11.297 -14.976 1.00 67.62 168 PRO A O 1
ATOM 1320 N N . PHE A 1 169 ? 1.681 9.799 -13.826 1.00 68.12 169 PHE A N 1
ATOM 1321 C CA . PHE A 1 169 ? 1.020 9.954 -12.546 1.00 68.12 169 PHE A CA 1
ATOM 1322 C C . PHE A 1 169 ? 1.986 9.506 -11.460 1.00 68.12 169 PHE A C 1
ATOM 1324 O O . PHE A 1 169 ? 2.422 8.356 -11.471 1.00 68.12 169 PHE A O 1
ATOM 1331 N N . SER A 1 170 ? 2.282 10.382 -10.509 1.00 66.94 170 SER A N 1
ATOM 1332 C CA . SER A 1 170 ? 2.971 9.990 -9.288 1.00 66.94 170 SER A CA 1
ATOM 1333 C C . SER A 1 170 ? 2.091 10.286 -8.091 1.00 66.94 170 SER A C 1
ATOM 1335 O O . SER A 1 170 ? 1.313 11.242 -8.073 1.00 66.94 170 SER A O 1
ATOM 1337 N N . LYS A 1 171 ? 2.202 9.458 -7.050 1.00 64.19 171 LYS A N 1
ATOM 1338 C CA . LYS A 1 171 ? 1.426 9.662 -5.817 1.00 64.19 171 LYS A CA 1
ATOM 1339 C C . LYS A 1 171 ? 1.670 11.044 -5.186 1.00 64.19 171 LYS A C 1
ATOM 1341 O O . LYS A 1 171 ? 0.796 11.529 -4.469 1.00 64.19 171 LYS A O 1
ATOM 1346 N N . ALA A 1 172 ? 2.843 11.634 -5.433 1.00 59.34 172 ALA A N 1
ATOM 1347 C CA . ALA A 1 172 ? 3.237 12.960 -4.962 1.00 59.34 172 ALA A CA 1
ATOM 1348 C C . ALA A 1 172 ? 2.694 14.103 -5.842 1.00 59.34 172 ALA A C 1
ATOM 1350 O O . ALA A 1 172 ? 2.525 15.207 -5.343 1.00 59.34 172 ALA A O 1
ATOM 1351 N N . ASN A 1 173 ? 2.357 13.834 -7.108 1.00 65.56 173 ASN A N 1
ATOM 1352 C CA . ASN A 1 173 ? 1.828 14.810 -8.061 1.00 65.56 173 ASN A CA 1
ATOM 1353 C C . ASN A 1 173 ? 0.426 14.400 -8.547 1.00 65.56 173 ASN A C 1
ATOM 1355 O O . ASN A 1 173 ? 0.197 14.116 -9.724 1.00 65.56 173 ASN A O 1
ATOM 1359 N N . GLN A 1 174 ? -0.535 14.335 -7.620 1.00 60.81 174 GLN A N 1
ATOM 1360 C CA . GLN A 1 174 ? -1.906 13.895 -7.930 1.00 60.81 174 GLN A CA 1
ATOM 1361 C C . GLN A 1 174 ? -2.665 14.866 -8.848 1.00 60.81 174 GLN A C 1
ATOM 1363 O O . GLN A 1 174 ? -3.630 14.461 -9.504 1.00 60.81 174 GLN A O 1
ATOM 1368 N N . GLU A 1 175 ? -2.241 16.131 -8.887 1.00 61.78 175 GLU A N 1
ATOM 1369 C CA . GLU A 1 175 ? -2.851 17.193 -9.693 1.00 61.78 175 GLU A CA 1
ATOM 1370 C C . GLU A 1 175 ? -2.201 17.347 -11.076 1.00 61.78 175 GLU A C 1
ATOM 1372 O O . GLU A 1 175 ? -2.792 17.987 -11.942 1.00 61.78 175 GLU A O 1
ATOM 1377 N N . GLY A 1 176 ? -1.031 16.737 -11.310 1.00 62.69 176 GLY A N 1
ATOM 1378 C CA . GLY A 1 176 ? -0.325 16.777 -12.594 1.00 62.69 176 GLY A CA 1
ATOM 1379 C C . GLY A 1 176 ? 0.162 18.171 -12.997 1.00 62.69 176 GLY A C 1
ATOM 1380 O O . GLY A 1 176 ? 0.311 18.426 -14.189 1.00 62.69 176 GLY A O 1
ATOM 1381 N N . LYS A 1 177 ? 0.349 19.078 -12.027 1.00 61.16 177 LYS A N 1
ATOM 1382 C CA . LYS A 1 177 ? 0.696 20.487 -12.279 1.00 61.16 177 LYS A CA 1
ATOM 1383 C C . LYS A 1 177 ? 2.141 20.660 -12.743 1.00 61.16 177 LYS A C 1
ATOM 1385 O O . LYS A 1 177 ? 2.390 21.491 -13.608 1.00 61.16 177 LYS A O 1
ATOM 1390 N N . ASP A 1 178 ? 3.044 19.818 -12.246 1.00 70.75 178 ASP A N 1
ATOM 1391 C CA . ASP A 1 178 ? 4.457 19.826 -12.625 1.00 70.75 178 ASP A CA 1
ATOM 1392 C C . ASP A 1 178 ? 4.818 18.603 -13.475 1.00 70.75 178 ASP A C 1
ATOM 1394 O O . ASP A 1 178 ? 4.227 17.528 -13.341 1.00 70.75 178 ASP A O 1
ATOM 1398 N N . GLY A 1 179 ? 5.802 18.747 -14.360 1.00 75.56 179 GLY A N 1
ATOM 1399 C CA . GLY A 1 179 ? 6.362 17.612 -15.086 1.00 75.56 179 GLY A CA 1
ATOM 1400 C C . GLY A 1 179 ? 7.211 16.749 -14.155 1.00 75.56 179 GLY A C 1
ATOM 1401 O O . GLY A 1 179 ? 8.207 17.219 -13.617 1.00 75.56 179 GLY A O 1
ATOM 1402 N N . ASP A 1 180 ? 6.829 15.487 -13.974 1.00 87.19 180 ASP A N 1
ATOM 1403 C CA . ASP A 1 180 ? 7.583 14.535 -13.162 1.00 87.19 180 ASP A CA 1
ATOM 1404 C C . ASP A 1 180 ? 8.455 13.668 -14.081 1.00 87.19 180 ASP A C 1
ATOM 1406 O O . ASP A 1 180 ? 7.931 12.866 -14.853 1.00 87.19 180 ASP A O 1
ATOM 1410 N N . TYR A 1 181 ? 9.775 13.861 -14.046 1.00 91.38 181 TYR A N 1
ATOM 1411 C CA . TYR A 1 181 ? 10.719 13.200 -14.952 1.00 91.38 181 TYR A CA 1
ATOM 1412 C C . TYR A 1 181 ? 11.743 12.358 -14.185 1.00 91.38 181 TYR A C 1
ATOM 1414 O O . TYR A 1 181 ? 12.191 12.728 -13.096 1.00 91.38 181 TYR A O 1
ATOM 1422 N N . ARG A 1 182 ? 12.117 11.207 -14.748 1.00 93.88 182 ARG A N 1
ATOM 1423 C CA . ARG A 1 182 ? 13.132 10.297 -14.199 1.00 93.88 182 ARG A CA 1
ATOM 1424 C C . ARG A 1 182 ? 14.185 9.989 -15.249 1.00 93.88 182 ARG A C 1
ATOM 1426 O O . ARG A 1 182 ? 13.847 9.785 -16.410 1.00 93.88 182 ARG A O 1
ATOM 1433 N N . TYR A 1 183 ? 15.442 9.940 -14.826 1.00 94.94 183 TYR A N 1
ATOM 1434 C CA . TYR A 1 183 ? 16.525 9.444 -15.666 1.00 94.94 183 TYR A CA 1
ATOM 1435 C C . TYR A 1 183 ? 16.355 7.938 -15.892 1.00 94.94 183 TYR A C 1
ATOM 1437 O O . TYR A 1 183 ? 15.931 7.218 -14.989 1.00 94.94 183 TYR A O 1
ATOM 1445 N N . VAL A 1 184 ? 16.666 7.483 -17.101 1.00 96.44 184 VAL A N 1
ATOM 1446 C CA . VAL A 1 184 ? 16.681 6.077 -17.497 1.00 96.44 184 VAL A CA 1
ATOM 1447 C C . VAL A 1 184 ? 17.964 5.824 -18.266 1.00 96.44 184 VAL A C 1
ATOM 1449 O O . VAL A 1 184 ? 18.245 6.483 -19.272 1.00 96.44 184 VAL A O 1
ATOM 1452 N N . ASP A 1 185 ? 18.733 4.854 -17.793 1.00 95.06 185 ASP A N 1
ATOM 1453 C CA . ASP A 1 185 ? 20.027 4.525 -18.356 1.00 95.06 185 ASP A CA 1
ATOM 1454 C C . ASP A 1 185 ? 19.902 3.852 -19.735 1.00 95.06 185 ASP A C 1
ATOM 1456 O O . ASP A 1 185 ? 18.930 3.146 -20.039 1.00 95.06 185 ASP A O 1
ATOM 1460 N N . ALA A 1 186 ? 20.917 4.026 -20.583 1.00 95.44 186 ALA A N 1
ATOM 1461 C CA . ALA A 1 186 ? 20.969 3.409 -21.907 1.00 95.44 186 ALA A CA 1
ATOM 1462 C C . ALA A 1 186 ? 20.891 1.870 -21.840 1.00 95.44 186 ALA A C 1
ATOM 1464 O O . ALA A 1 186 ? 20.283 1.218 -22.703 1.00 95.44 186 ALA A O 1
ATOM 1465 N N . THR A 1 187 ? 21.461 1.265 -20.794 1.00 95.12 187 THR A N 1
ATOM 1466 C CA . THR A 1 187 ? 21.416 -0.185 -20.578 1.00 95.12 187 THR A CA 1
ATOM 1467 C C . THR A 1 187 ? 20.011 -0.664 -20.198 1.00 95.12 187 THR A C 1
ATOM 1469 O O . THR A 1 187 ? 19.572 -1.721 -20.671 1.00 95.12 187 THR A O 1
ATOM 1472 N N . THR A 1 188 ? 19.265 0.119 -19.417 1.00 96.12 188 THR A N 1
ATOM 1473 C CA . THR A 1 188 ? 17.848 -0.126 -19.117 1.00 96.12 188 THR A CA 1
ATOM 1474 C C . THR A 1 188 ? 17.007 -0.038 -20.383 1.00 96.12 188 THR A C 1
ATOM 1476 O O . THR A 1 188 ? 16.231 -0.952 -20.673 1.00 96.12 188 THR A O 1
ATOM 1479 N N . MET A 1 189 ? 17.215 0.997 -21.203 1.00 95.25 189 MET A N 1
ATOM 1480 C CA . MET A 1 189 ? 16.485 1.140 -22.464 1.00 95.25 189 MET A CA 1
ATOM 1481 C C . MET A 1 189 ? 16.776 -0.013 -23.435 1.00 95.25 189 MET A C 1
ATOM 1483 O O . MET A 1 189 ? 15.882 -0.485 -24.139 1.00 95.25 189 MET A O 1
ATOM 1487 N N . SER A 1 190 ? 18.006 -0.530 -23.439 1.00 95.38 190 SER A N 1
ATOM 1488 C CA . SER A 1 190 ? 18.375 -1.701 -24.240 1.00 95.38 190 SER A CA 1
ATOM 1489 C C . SER A 1 190 ? 17.605 -2.961 -23.820 1.00 95.38 190 SER A C 1
ATOM 1491 O O . SER A 1 190 ? 17.124 -3.697 -24.682 1.00 95.38 190 SER A O 1
ATOM 1493 N N . ARG A 1 191 ? 17.396 -3.179 -22.513 1.00 96.19 191 ARG A N 1
ATOM 1494 C CA . ARG A 1 191 ? 16.569 -4.290 -21.996 1.00 96.19 191 ARG A CA 1
ATOM 1495 C C . ARG A 1 191 ? 15.097 -4.126 -22.357 1.00 96.19 191 ARG A C 1
ATOM 1497 O O . ARG A 1 191 ? 14.467 -5.095 -22.775 1.00 96.19 191 ARG A O 1
ATOM 1504 N N . ILE A 1 192 ? 14.568 -2.904 -22.261 1.00 95.50 192 ILE A N 1
ATOM 1505 C CA . ILE A 1 192 ? 13.196 -2.594 -22.689 1.00 95.50 192 ILE A CA 1
ATOM 1506 C C . ILE A 1 192 ? 13.013 -2.964 -24.165 1.00 95.50 192 ILE A C 1
ATOM 1508 O O . ILE A 1 192 ? 12.073 -3.684 -24.496 1.00 95.50 192 ILE A O 1
ATOM 1512 N N . ARG A 1 193 ? 13.937 -2.560 -25.044 1.00 94.50 193 ARG A N 1
ATOM 1513 C CA . ARG A 1 193 ? 13.880 -2.897 -26.477 1.00 94.50 193 ARG A CA 1
ATOM 1514 C C . ARG A 1 193 ? 13.985 -4.399 -26.744 1.00 94.50 193 ARG A C 1
ATOM 1516 O O . ARG A 1 193 ? 13.256 -4.910 -27.592 1.00 94.50 193 ARG A O 1
ATOM 1523 N N . ALA A 1 194 ? 14.851 -5.110 -26.017 1.00 94.94 194 ALA A N 1
ATOM 1524 C CA . ALA A 1 194 ? 14.971 -6.565 -26.131 1.00 94.94 194 ALA A CA 1
ATOM 1525 C C . ALA A 1 194 ? 13.644 -7.265 -25.793 1.00 94.94 194 ALA A C 1
ATOM 1527 O O . ALA A 1 194 ? 13.188 -8.131 -26.539 1.00 94.94 194 ALA A O 1
ATOM 1528 N N . TRP A 1 195 ? 12.976 -6.831 -24.721 1.00 95.44 195 TRP A N 1
ATOM 1529 C CA . TRP A 1 195 ? 11.642 -7.315 -24.381 1.00 95.44 195 TRP A CA 1
ATOM 1530 C C . TRP A 1 195 ? 10.590 -6.946 -25.438 1.00 95.44 195 TRP A C 1
ATOM 1532 O O . TRP A 1 195 ? 9.821 -7.815 -25.846 1.00 95.44 195 TRP A O 1
ATOM 1542 N N . GLN A 1 196 ? 10.568 -5.699 -25.925 1.00 92.88 196 GLN A N 1
ATOM 1543 C CA . GLN A 1 196 ? 9.611 -5.252 -26.949 1.00 92.88 196 GLN A CA 1
ATOM 1544 C C . GLN A 1 196 ? 9.671 -6.103 -28.221 1.00 92.88 196 GLN A C 1
ATOM 1546 O O . GLN A 1 196 ? 8.622 -6.454 -28.761 1.00 92.88 196 GLN A O 1
ATOM 1551 N N . SER A 1 197 ? 10.886 -6.450 -28.661 1.00 92.69 197 SER A N 1
ATOM 1552 C CA . SER A 1 197 ? 11.128 -7.296 -29.835 1.00 92.69 197 SER A CA 1
ATOM 1553 C C . SER A 1 197 ? 10.425 -8.653 -29.716 1.00 92.69 197 SER A C 1
ATOM 1555 O O . SER A 1 197 ? 9.722 -9.075 -30.630 1.00 92.69 197 SER A O 1
ATOM 1557 N N . VAL A 1 198 ? 10.536 -9.304 -28.553 1.00 93.38 198 VAL A N 1
ATOM 1558 C CA . VAL A 1 198 ? 9.928 -10.623 -28.306 1.00 93.38 198 VAL A CA 1
ATOM 1559 C C . VAL A 1 198 ? 8.430 -10.524 -27.998 1.00 93.38 198 VAL A C 1
ATOM 1561 O O . VAL A 1 198 ? 7.669 -11.432 -28.321 1.00 93.38 198 VAL A O 1
ATOM 1564 N N . ALA A 1 199 ? 7.984 -9.426 -27.385 1.00 88.31 199 ALA A N 1
ATOM 1565 C CA . ALA A 1 199 ? 6.585 -9.213 -27.020 1.00 88.31 199 ALA A CA 1
ATOM 1566 C C . ALA A 1 199 ? 5.706 -8.710 -28.182 1.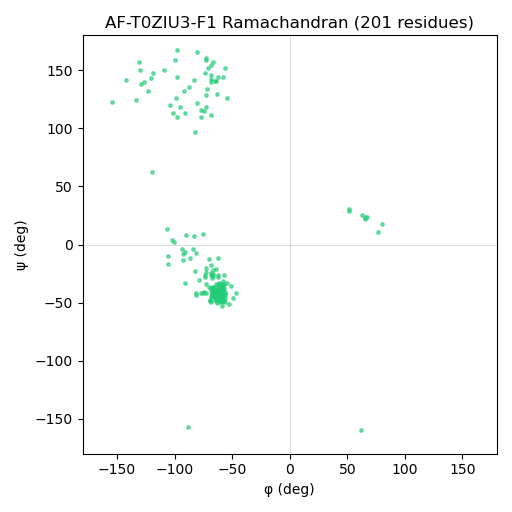00 88.31 199 ALA A C 1
ATOM 1568 O O . ALA A 1 199 ? 4.494 -8.589 -28.011 1.00 88.31 199 ALA A O 1
ATOM 1569 N N . GLY A 1 200 ? 6.294 -8.378 -29.338 1.00 84.88 200 GLY A N 1
ATOM 1570 C CA . GLY A 1 200 ? 5.569 -7.800 -30.474 1.00 84.88 200 GLY A CA 1
ATOM 1571 C C . GLY A 1 200 ? 5.000 -6.405 -30.187 1.00 84.88 200 GLY A C 1
ATOM 1572 O O . GLY A 1 200 ? 4.054 -5.973 -30.842 1.00 84.88 200 GLY A O 1
ATOM 1573 N N . ILE A 1 201 ? 5.550 -5.692 -29.200 1.00 76.94 201 ILE A N 1
ATOM 1574 C CA . ILE A 1 201 ? 5.066 -4.365 -28.803 1.00 76.94 201 ILE A CA 1
ATOM 1575 C C . ILE A 1 201 ? 5.679 -3.335 -29.746 1.00 76.94 201 ILE A C 1
ATOM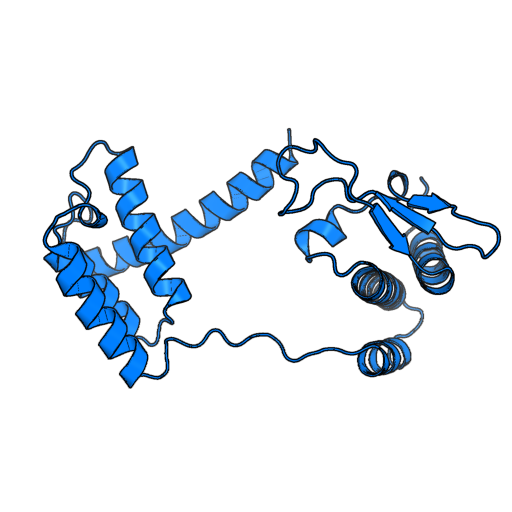 1577 O O . ILE A 1 201 ? 6.812 -2.889 -29.559 1.00 76.94 201 ILE A O 1
ATOM 1581 N N . THR A 1 202 ? 4.912 -2.956 -30.764 1.00 67.81 202 THR A N 1
ATOM 1582 C CA . THR A 1 202 ? 5.234 -1.857 -31.677 1.00 67.81 202 THR A CA 1
ATOM 1583 C C . THR A 1 202 ? 4.380 -0.649 -31.318 1.00 67.81 202 THR A C 1
ATOM 1585 O O . THR A 1 202 ? 3.162 -0.752 -31.325 1.00 67.81 202 THR A O 1
ATOM 1588 N N . ARG A 1 203 ? 5.071 0.446 -30.981 1.00 57.44 203 ARG A N 1
ATOM 1589 C CA . ARG A 1 203 ? 4.582 1.810 -30.718 1.00 57.44 203 ARG A CA 1
ATOM 1590 C C . ARG A 1 203 ? 3.205 1.944 -30.056 1.00 57.44 203 ARG A C 1
ATOM 1592 O O . ARG A 1 203 ? 2.184 1.913 -30.770 1.00 57.44 203 ARG A O 1
#

Solvent-accessible surface area (backbone atoms only — not comparable to full-atom values): 11638 Å² total; per-residue (Å²): 117,76,60,65,52,45,58,52,41,53,54,50,52,49,44,50,53,44,46,50,56,50,46,56,48,22,64,75,68,76,44,67,76,72,78,44,47,55,69,56,54,48,51,52,48,52,51,40,42,75,74,67,49,34,47,76,54,47,56,46,41,54,50,40,57,32,51,52,24,55,74,68,75,42,74,36,36,72,76,39,85,67,35,66,62,56,50,53,53,54,54,50,53,31,51,79,66,69,26,63,70,78,83,70,81,78,89,79,52,73,70,55,53,52,57,55,52,72,74,49,60,85,48,69,64,31,27,44,53,46,20,51,52,41,46,36,67,56,49,69,50,52,71,80,41,55,77,66,63,53,78,89,35,55,41,81,39,88,86,80,61,23,31,36,36,50,53,90,57,44,93,89,42,81,83,61,86,65,90,47,72,30,60,36,51,36,70,37,53,50,33,42,51,56,24,28,67,71,68,69,63,72,134

Nearest PDB structures (foldseek):
  1pvp-assembly1_B-2  TM=8.851E-01  e=1.744E-10  Punavirus P1
  1drg-assembly1_A  TM=8.961E-01  e=4.313E-10  Punavirus P1
  1kbu-assembly1_A  TM=8.498E-01  e=1.109E-10  Punavirus P1
  5crx-assembly1_B-2  TM=8.535E-01  e=2.314E-10  Punavirus P1
  1pvp-assembly1_A-2  TM=8.338E-01  e=1.472E-10  Punavirus P1

Radius of gyration: 23.17 Å; Cα contacts (8 Å, |Δi|>4): 192; chains: 1; bounding box: 50×37×58 Å

pLDDT: mean 87.79, std 14.43, range [29.78, 98.38]

Secondary structure (DSSP, 8-state):
-TTHHHHHHHHHHHHHHHHHHHHHHHHHTT--SSSPPHHHHHHHHHHHHHTT--HHHHHHHHHHHHHHHHHTT---GGGSTTHHHHHHHHHHHHHHTT-S---PPPP--HHHHHHHHTT--SSHHHHHHHHHHHHHHHH---HHHHTT--GGGEEEETTTTEEEEE-S-BTTBTT--S--EEEE-HHHHHHHHHHHHHHT---

Organism: NCBI:txid410659

Sequence (203 aa):
ARLRARTIGFHRARLRGDWSQYIAWCEGTGSSPLPATVEQLEAFLENAIIRGRKRATINRYLYTVGLVHDAAGLPNPVKDTRWGNKWKALVRELGERCANDSRQAGELVGRDIQRILLTLGNSARDLRDAAMLSLASDTLLRESELVAVRIEHFAPVGQDGAYSLRVPFSKANQEGKDGDYRYVDATTMSRIRAWQSVAGITR

InterPro domains:
  IPR010998 Integrase/recombinase, N-terminal [G3DSA:1.10.150.130] (11-97)
  IPR011010 DNA breaking-rejoining enzyme, catalytic core [SSF56349] (112-200)
  IPR013762 Integrase-like, catalytic domain superfamily [G3DSA:1.10.443.10] (103-203)

Mean predicted aligned error: 8.91 Å